Protein 4J0W (pdb70)

Foldseek 3Di:
DFAPVFKDWQDDDPFFWQEKDAAQVNQWIWTFGQQQKIWIAGPVPSDTPDIGHAAVHDDGHPGGFREWEAANVRQWIWTWGQVQWIWIAGRVVRHTDDIDHDGPGTWAEKYDAHPFQWIWTFFQSQKIWIARPVVRGTDDIDHDAPGTWAYKYHYHAPKIWTFRFASQWIWIQRDVVRDIDIAHEDDHTFHEKEAQERFKIWTWHQQQKIFIPGNVDRYTLEIDGLVLHWDDDPPDTGRFGWQYKEYQHPAQWIWTWGQSQWIWIWGQDVVSNYTHTDDTYGAHAGQNYWYAHNVNQWIKTQGGLDHSPDDPGGNPPHGRTIMITGD

GO terms:
  GO:0005730 nucleolus (C, IDA)
  GO:0042274 ribosomal small subunit biogenesis (P, IDA)
  GO:0034511 U3 snoRNA binding (F, IDA)
  GO:0032040 small-subunit processome (C, IDA)
  GO:0006364 rRNA processing (P, IDA)
  GO:0005515 protein binding (F, IPI)
  GO:0005654 nucleoplasm (C, TAS)
  GO:0006364 rRNA processing (P, IC)
  GO:0031428 box C/D methylation guide snoRNP complex (C, IDA)
  GO:0003723 RNA binding (F, HDA)

Radius of gyration: 18.06 Å; Cα contacts (8 Å, |Δi|>4): 1053; chains: 1; bounding box: 43×41×57 Å

CATH classification: 2.130.10.10

Secondary structure (DSSP, 8-state):
---TTT-EEEE--SS-EEEEEE-TTSSEEEEEETTS-EEEEETTT--EEEEE------S--SS-EEEEEE-TTS-EEEEEETTS-EEEEETTTTEEEEEE---SS-EEEEEEPTTSSEEEEEETTSEEEEEEGGGTEEEEEEE--SS---EEEE-SSSEEEEE-BTT-EEEEEETTTTEEEEEE-SSS-EEEEEEEETTEEEEEETTS-EEEEESS-SS-SEEETTTT-EESSTT--EEPPP-EEEE-TTSSEEEEE-SSSEEEEEEE-GGG--EEEEEEEE--SEEEEEEE-SSSSEEEEEEESS-TT-SS---TTS--EEEEEE-

InterPro domains:
  IPR001680 WD40 repeat [PF00400] (139-174)
  IPR001680 WD40 repeat [PF00400] (196-226)
  IPR001680 WD40 repeat [PF00400] (232-269)
  IPR001680 WD40 repeat [PF00400] (275-310)
  IPR001680 WD40 repeat [PF00400] (317-350)
  IPR001680 WD40 repeat [PS50082] (142-183)
  IPR001680 WD40 repeat [PS50082] (195-236)
  IPR001680 WD40 repeat [PS50082] (237-278)
  IPR001680 WD40 repeat [PS50082] (279-320)
  IPR001680 WD40 repeat [PS50082] (320-360)
  IPR001680 WD40 repeat [SM00320] (135-174)
  IPR001680 WD40 repeat [SM00320] (177-227)
  IPR001680 WD40 repeat [SM00320] (230-269)
  IPR001680 WD40 repeat [SM00320] (272-311)
  IPR001680 WD40 repeat [SM00320] (313-351)
  IPR001680 WD40 repeat [SM00320] (354-404)
  IPR015943 WD40/YVTN repeat-like-containing domain superfamily [G3DSA:2.130.10.10] (133-475)
  IPR019775 WD40 repeat, conserved site [PS00678] (256-270)
  IPR020472 PAC1/LIS1-like, WD-40 repeat [PR00320] (256-270)
  IPR020472 PAC1/LIS1-like, WD-40 repeat [PR00320] (298-312)

Sequence (327 aa):
GPEAADIRVLRGHQLSITCLVVTPDDSAIFSAAKDCSIIKWSVESGRKLHVIPRAGKPPGHSSHVLCMAISSDGKYLASGDRSKLILIWEAQSCQHLYTFTGHRDAVSGLAFRRGTHQLYSTSHDRSVKVWNVAENSYVETLFGHQDAVAALDALSRECCVTAGGRDGTVRVWKIPEESQLVFYGHQGSIDCIHLINEEHMVSGADDGSVALWGLSKKRPLALQREAHGLRGEPGLEQPFWISSVAALLNTDLVATGSHSSCVRLWQCGEGFRQLDLLCDIPLVGFINSLKFSSSGDFLVAGVGQEHRLGRWWRIKEARNSVCIIPL

B-factor: mean 14.61, std 6.95, range [4.9, 43.12]

Structure (mmCIF, N/CA/C/O backbone):
data_4J0W
#
_entry.id   4J0W
#
_cell.length_a   63.651
_cell.length_b   63.651
_cell.length_c   167.425
_cell.angle_alpha   90.00
_cell.angle_beta   90.00
_cell.angle_gamma   90.00
#
_symmetry.space_group_name_H-M   'P 43 21 2'
#
loop_
_entity.id
_entity.type
_entity.pdbx_description
1 polymer 'U3 small nucleolar RNA-interacting protein 2'
2 water water
#
loop_
_atom_site.group_PDB
_atom_site.id
_atom_site.type_symbol
_atom_site.label_atom_id
_atom_site.label_alt_id
_atom_site.label_comp_id
_atom_site.label_asym_id
_atom_site.label_entity_id
_atom_site.label_seq_id
_atom_site.pdbx_PDB_ins_code
_atom_site.Cartn_x
_atom_site.Cartn_y
_atom_site.Cartn_z
_atom_site.occupancy
_atom_site.B_iso_or_equiv
_atom_site.auth_seq_id
_atom_site.auth_comp_id
_atom_site.auth_asym_id
_atom_site.auth_atom_id
_atom_site.pdbx_PDB_model_num
ATOM 1 N N . GLY A 1 1 ? 0.548 -1.393 29.887 1.00 21.94 133 GLY A N 1
ATOM 2 C CA . GLY A 1 1 ? 1.420 -2.595 29.998 1.00 20.86 133 GLY A CA 1
ATOM 3 C C . GLY A 1 1 ? 0.858 -3.795 29.262 1.00 20.29 133 GLY A C 1
ATOM 4 O O . GLY A 1 1 ? -0.003 -4.502 29.794 1.00 20.65 133 GLY A O 1
ATOM 5 N N . PRO A 1 2 ? 1.339 -4.033 28.026 1.00 19.55 134 PRO A N 1
ATOM 6 C CA . PRO A 1 2 ? 0.928 -5.205 27.259 1.00 19.03 134 PRO A CA 1
ATOM 7 C C . PRO A 1 2 ? 1.381 -6.481 27.953 1.00 18.40 134 PRO A C 1
ATOM 8 O O . PRO A 1 2 ? 2.493 -6.537 28.484 1.00 17.73 134 PRO A O 1
ATOM 12 N N . GLU A 1 3 ? 0.508 -7.487 27.959 1.00 17.89 135 GLU A N 1
ATOM 13 C CA . GLU A 1 3 ? 0.790 -8.769 28.588 1.00 17.76 135 GLU A CA 1
ATOM 14 C C . GLU A 1 3 ? 0.656 -9.886 27.552 1.00 16.41 135 GLU A C 1
ATOM 15 O O . GLU A 1 3 ? 0.351 -9.618 26.389 1.00 15.98 135 GLU A O 1
ATOM 21 N N . ALA A 1 4 ? 0.870 -11.133 27.972 1.00 15.53 136 ALA A N 1
ATOM 22 C CA . ALA A 1 4 ? 0.756 -12.277 27.069 1.00 14.85 136 ALA A CA 1
ATOM 23 C C . ALA A 1 4 ? -0.594 -12.299 26.361 1.00 14.14 136 ALA A C 1
ATOM 24 O O . ALA A 1 4 ? -0.673 -12.643 25.180 1.00 14.31 136 ALA A O 1
ATOM 26 N N . ALA A 1 5 ? -1.651 -11.923 27.079 1.00 13.03 137 ALA A N 1
ATOM 27 C CA . ALA A 1 5 ? -3.006 -11.921 26.507 1.00 11.84 137 ALA A CA 1
ATOM 28 C C . ALA A 1 5 ? -3.217 -10.904 25.378 1.00 11.51 137 ALA A C 1
ATOM 29 O O . ALA A 1 5 ? -4.250 -10.937 24.686 1.00 10.97 137 ALA A O 1
ATOM 31 N N . ASP A 1 6 ? -2.240 -10.014 25.191 1.00 10.37 138 ASP A N 1
ATOM 32 C CA . ASP A 1 6 ? -2.304 -8.953 24.189 1.00 10.72 138 ASP A CA 1
ATOM 33 C C . ASP A 1 6 ? -1.389 -9.205 22.997 1.00 10.08 138 ASP A C 1
ATOM 34 O O . ASP A 1 6 ? -1.623 -8.680 21.910 1.00 10.64 138 ASP A O 1
ATOM 39 N N . ILE A 1 7 ? -0.343 -9.997 23.207 1.00 9.89 139 ILE A N 1
ATOM 40 C CA . ILE A 1 7 ? 0.713 -10.145 22.196 1.00 9.32 139 ILE A CA 1
ATOM 41 C C . ILE A 1 7 ? 0.373 -11.260 21.218 1.00 9.18 139 ILE A C 1
ATOM 42 O O . ILE A 1 7 ? 0.174 -12.405 21.615 1.00 9.19 139 ILE A O 1
ATOM 47 N N . ARG A 1 8 ? 0.265 -10.904 19.941 1.00 9.39 140 ARG A N 1
ATOM 48 C CA . ARG A 1 8 ? 0.009 -11.885 18.897 1.00 9.42 140 ARG A CA 1
ATOM 49 C C . ARG A 1 8 ? 1.319 -12.510 18.457 1.00 9.69 140 ARG A C 1
ATOM 50 O O . ARG A 1 8 ? 2.243 -11.803 18.047 1.00 10.06 140 ARG A O 1
ATOM 58 N N . VAL A 1 9 ? 1.391 -13.835 18.561 1.00 9.44 141 VAL A N 1
ATOM 59 C CA . VAL A 1 9 ? 2.606 -14.574 18.230 1.00 9.55 141 VAL A CA 1
ATOM 60 C C . VAL A 1 9 ? 2.409 -15.263 16.880 1.00 9.74 141 VAL A C 1
ATOM 61 O O . VAL A 1 9 ? 1.618 -16.210 16.754 1.00 10.36 141 VAL A O 1
ATOM 65 N N . LEU A 1 10 ? 3.108 -14.762 15.866 1.00 9.82 142 LEU A N 1
ATOM 66 C CA . LEU A 1 10 ? 2.959 -15.268 14.506 1.00 9.83 142 LEU A CA 1
ATOM 67 C C . LEU A 1 10 ? 3.994 -16.353 14.218 1.00 10.09 142 LEU A C 1
ATOM 68 O O . LEU A 1 10 ? 5.196 -16.123 14.342 1.00 9.91 142 LEU A O 1
ATOM 73 N N . ARG A 1 11 ? 3.505 -17.535 13.850 1.00 9.91 143 ARG A N 1
ATOM 74 C CA . ARG A 1 11 ? 4.346 -18.710 13.674 1.00 10.54 143 ARG A CA 1
ATOM 75 C C . ARG A 1 11 ? 4.453 -19.065 12.197 1.00 10.47 143 ARG A C 1
ATOM 76 O O . ARG A 1 11 ? 3.489 -18.908 11.442 1.00 10.69 143 ARG A O 1
ATOM 84 N N . GLY A 1 12 ? 5.626 -19.546 11.795 1.00 10.61 144 GLY A N 1
ATOM 85 C CA . GLY A 1 12 ? 5.863 -19.930 10.408 1.00 10.90 144 GLY A CA 1
ATOM 86 C C . GLY A 1 12 ? 7.321 -20.235 10.120 1.00 10.64 144 GLY A C 1
ATOM 87 O O . GLY A 1 12 ? 7.637 -21.168 9.374 1.00 11.13 144 GLY A O 1
ATOM 88 N N . HIS A 1 13 ? 8.216 -19.438 10.696 1.00 10.01 145 HIS A N 1
ATOM 89 C CA . HIS A 1 13 ? 9.643 -19.667 10.525 1.00 9.83 145 HIS A CA 1
ATOM 90 C C . HIS A 1 13 ? 10.065 -20.960 11.215 1.00 10.29 145 HIS A C 1
ATOM 91 O O . HIS A 1 13 ? 9.592 -21.274 12.303 1.00 10.26 145 HIS A O 1
ATOM 98 N N . GLN A 1 14 ? 10.953 -21.700 10.563 1.00 10.77 146 GLN A N 1
ATOM 99 C CA . GLN A 1 14 ? 11.442 -22.975 11.091 1.00 11.33 146 GLN A CA 1
ATOM 100 C C . GLN A 1 14 ? 12.633 -22.779 12.031 1.00 11.14 146 GLN A C 1
ATOM 101 O O . GLN A 1 14 ? 12.971 -23.674 12.801 1.00 11.83 146 GLN A O 1
ATOM 107 N N . LEU A 1 15 ? 13.264 -21.608 11.966 1.00 10.36 147 LEU A N 1
ATOM 108 C CA . LEU A 1 15 ? 14.405 -21.293 12.827 1.00 9.29 147 LEU A CA 1
ATOM 109 C C . LEU A 1 15 ? 14.341 -19.846 13.301 1.00 8.65 147 LEU A C 1
ATOM 110 O O . LEU A 1 15 ? 13.455 -19.094 12.886 1.00 8.61 147 LEU A O 1
ATOM 115 N N . SER A 1 16 ? 15.293 -19.471 14.154 1.00 8.18 148 SER A N 1
ATOM 116 C CA . SER A 1 16 ? 15.325 -18.152 14.800 1.00 7.53 148 SER A CA 1
ATOM 117 C C . SER A 1 16 ? 15.241 -16.979 13.829 1.00 6.95 148 SER A C 1
ATOM 118 O O . SER A 1 16 ? 15.950 -16.941 12.830 1.00 6.63 148 SER A O 1
ATOM 121 N N . ILE A 1 17 ? 14.386 -16.011 14.150 1.00 6.30 149 ILE A N 1
ATOM 122 C CA . ILE A 1 17 ? 14.258 -14.795 13.343 1.00 6.57 149 ILE A CA 1
ATOM 123 C C . ILE A 1 17 ? 15.519 -13.952 13.551 1.00 6.70 149 ILE A C 1
ATOM 124 O O . ILE A 1 17 ? 16.024 -13.856 14.664 1.00 6.47 149 ILE A O 1
ATOM 129 N N . THR A 1 18 ? 16.022 -13.351 12.476 1.00 6.70 150 THR A N 1
ATOM 130 C CA . THR A 1 18 ? 17.254 -12.560 12.547 1.00 6.89 150 THR A CA 1
ATOM 131 C C . THR A 1 18 ? 17.013 -11.060 12.416 1.00 7.00 150 THR A C 1
ATOM 132 O O . THR A 1 18 ? 17.814 -10.251 12.901 1.00 7.63 150 THR A O 1
ATOM 136 N N . CYS A 1 19 ? 15.930 -10.694 11.734 1.00 6.57 151 CYS A N 1
ATOM 137 C CA . CYS A 1 19 ? 15.613 -9.295 11.461 1.00 7.08 151 CYS A CA 1
ATOM 138 C C . CYS A 1 19 ? 14.198 -9.181 10.922 1.00 7.00 151 CYS A C 1
ATOM 139 O O . CYS A 1 19 ? 13.632 -10.156 10.441 1.00 7.44 151 CYS A O 1
ATOM 142 N N . LEU A 1 20 ? 13.639 -7.982 11.000 1.00 6.48 152 LEU A N 1
ATOM 143 C CA . LEU A 1 20 ? 12.335 -7.721 10.413 1.00 7.04 152 LEU A CA 1
ATOM 144 C C . LEU A 1 20 ? 12.172 -6.238 10.141 1.00 7.27 152 LEU A C 1
ATOM 145 O O . LEU A 1 20 ? 12.909 -5.412 10.695 1.00 7.63 152 LEU A O 1
ATOM 150 N N . VAL A 1 21 ? 11.234 -5.913 9.254 1.00 7.72 153 VAL A N 1
ATOM 151 C CA . VAL A 1 21 ? 10.805 -4.532 9.031 1.00 7.57 153 VAL A CA 1
ATOM 152 C C . VAL A 1 21 ? 9.290 -4.483 8.995 1.00 7.47 153 VAL A C 1
ATOM 153 O O . VAL A 1 21 ? 8.627 -5.485 8.698 1.00 7.36 153 VAL A O 1
ATOM 157 N N . VAL A 1 22 ? 8.751 -3.315 9.312 1.00 7.90 154 VAL A N 1
ATOM 158 C CA . VAL A 1 22 ? 7.323 -3.068 9.169 1.00 8.23 154 VAL A CA 1
ATOM 159 C C . VAL A 1 22 ? 7.197 -2.122 7.992 1.00 8.69 154 VAL A C 1
ATOM 160 O O . VAL A 1 22 ? 7.969 -1.165 7.885 1.00 8.29 154 VAL A O 1
ATOM 164 N N . THR A 1 23 ? 6.237 -2.384 7.109 1.00 9.35 155 THR A N 1
ATOM 165 C CA . THR A 1 23 ? 6.006 -1.500 5.963 1.00 10.07 155 THR A CA 1
ATOM 166 C C . THR A 1 23 ? 5.578 -0.127 6.475 1.00 10.60 155 THR A C 1
ATOM 167 O O . THR A 1 23 ? 4.947 -0.033 7.528 1.00 10.14 155 THR A O 1
ATOM 171 N N . PRO A 1 24 ? 5.942 0.947 5.751 1.00 11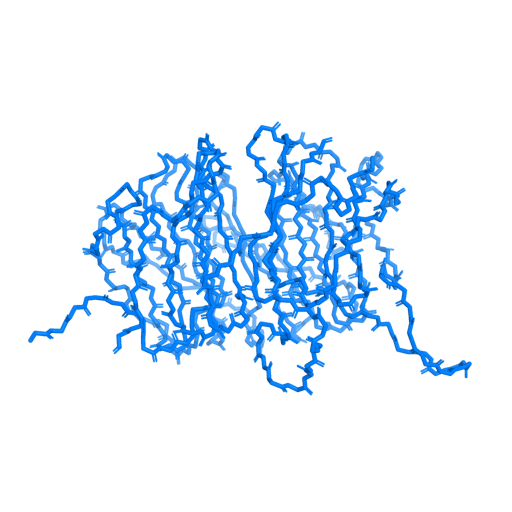.32 156 PRO A N 1
ATOM 172 C CA . PRO A 1 24 ? 5.623 2.313 6.192 1.00 11.79 156 PRO A CA 1
ATOM 173 C C . PRO A 1 24 ? 4.137 2.553 6.468 1.00 11.94 156 PRO A C 1
ATOM 174 O O . PRO A 1 24 ? 3.807 3.327 7.368 1.00 12.38 156 PRO A O 1
ATOM 178 N N . ASP A 1 25 ? 3.260 1.886 5.724 1.00 12.29 157 ASP A N 1
ATOM 179 C CA . ASP A 1 25 ? 1.812 2.017 5.942 1.00 12.45 157 ASP A CA 1
ATOM 180 C C . ASP A 1 25 ? 1.259 1.135 7.078 1.00 12.35 157 ASP A C 1
ATOM 181 O O . ASP A 1 25 ? 0.041 1.074 7.286 1.00 12.48 157 ASP A O 1
ATOM 186 N N . ASP A 1 26 ? 2.158 0.446 7.788 1.00 11.66 158 ASP A N 1
ATOM 187 C CA . ASP A 1 26 ? 1.813 -0.427 8.935 1.00 11.50 158 ASP A CA 1
ATOM 188 C C . ASP A 1 26 ? 0.912 -1.621 8.623 1.00 11.09 158 ASP A C 1
ATOM 189 O O . ASP A 1 26 ? 0.380 -2.249 9.545 1.00 10.91 158 ASP A O 1
ATOM 194 N N . SER A 1 27 ? 0.752 -1.946 7.343 1.00 10.59 159 SER A N 1
ATOM 195 C CA . SER A 1 27 ? -0.155 -3.032 6.937 1.00 10.57 159 SER A CA 1
ATOM 196 C C . SER A 1 27 ? 0.508 -4.408 6.963 1.00 9.92 159 SER A C 1
ATOM 197 O O . SER A 1 27 ? -0.167 -5.434 7.130 1.00 10.49 159 SER A O 1
ATOM 200 N N . ALA A 1 28 ? 1.827 -4.427 6.806 1.00 9.22 160 ALA A N 1
ATOM 201 C CA . ALA A 1 28 ? 2.552 -5.683 6.664 1.00 8.60 160 ALA A CA 1
ATOM 202 C C . ALA A 1 28 ? 3.887 -5.680 7.407 1.00 8.23 160 ALA A C 1
ATOM 203 O O . ALA A 1 28 ? 4.431 -4.626 7.719 1.00 7.99 160 ALA A O 1
ATOM 205 N N . ILE A 1 29 ? 4.388 -6.880 7.683 1.00 7.61 161 ILE A N 1
ATOM 206 C CA . ILE A 1 29 ? 5.705 -7.088 8.293 1.00 7.40 161 ILE A CA 1
ATOM 207 C C . ILE A 1 29 ? 6.479 -8.033 7.395 1.00 7.34 161 ILE A C 1
ATOM 208 O O . ILE A 1 29 ? 5.917 -9.015 6.926 1.00 7.93 161 ILE A O 1
ATOM 213 N N . PHE A 1 30 ? 7.754 -7.733 7.147 1.00 6.87 162 PHE A N 1
ATOM 214 C CA . PHE A 1 30 ? 8.662 -8.692 6.512 1.00 6.87 162 PHE A CA 1
ATOM 215 C C . PHE A 1 30 ? 9.610 -9.211 7.578 1.00 6.37 162 PHE A C 1
ATOM 216 O O . PHE A 1 30 ? 10.219 -8.419 8.292 1.00 7.10 162 PHE A O 1
ATOM 224 N N . SER A 1 31 ? 9.728 -10.531 7.694 1.00 6.30 163 SER A N 1
ATOM 225 C CA . SER A 1 31 ? 10.694 -11.125 8.611 1.00 6.03 163 SER A CA 1
ATOM 226 C C . SER A 1 31 ? 11.620 -12.064 7.862 1.00 6.11 163 SER A C 1
ATOM 227 O O . SER A 1 31 ? 11.235 -12.655 6.847 1.00 6.27 163 SER A O 1
ATOM 230 N N . ALA A 1 32 ? 12.843 -12.191 8.364 1.00 6.14 164 ALA A N 1
ATOM 231 C CA . ALA A 1 32 ? 13.785 -13.184 7.852 1.00 6.51 164 ALA A CA 1
ATOM 232 C C . ALA A 1 32 ? 14.346 -14.007 9.005 1.00 6.91 164 ALA A C 1
ATOM 233 O O . ALA A 1 32 ? 14.323 -13.575 10.154 1.00 6.92 164 ALA A O 1
ATOM 235 N N . ALA A 1 33 ? 14.853 -15.198 8.698 1.00 7.08 165 ALA A N 1
ATOM 236 C CA . ALA A 1 33 ? 15.287 -16.116 9.751 1.00 7.46 165 ALA A CA 1
ATOM 237 C C . ALA A 1 33 ? 16.487 -16.947 9.319 1.00 7.53 165 ALA A C 1
ATOM 238 O O . ALA A 1 33 ? 16.938 -16.865 8.175 1.00 7.59 165 ALA A O 1
ATOM 240 N N . LYS A 1 34 ? 17.007 -17.736 10.253 1.00 8.09 166 LYS A N 1
ATOM 241 C CA . LYS A 1 34 ? 18.104 -18.656 9.955 1.00 8.13 166 LYS A CA 1
ATOM 242 C C . LYS A 1 34 ? 17.689 -19.784 9.005 1.00 8.83 166 LYS A C 1
ATOM 243 O O . LYS A 1 34 ? 18.544 -20.526 8.497 1.00 8.97 166 LYS A O 1
ATOM 249 N N . ASP A 1 35 ? 16.384 -19.908 8.754 1.00 9.20 167 ASP A N 1
ATOM 250 C CA . ASP A 1 35 ? 15.884 -20.828 7.725 1.00 9.61 167 ASP A CA 1
ATOM 251 C C . ASP A 1 35 ? 16.088 -20.295 6.296 1.00 9.65 167 ASP A C 1
ATOM 252 O O . ASP A 1 35 ? 15.720 -20.961 5.322 1.00 9.74 167 ASP A O 1
ATOM 257 N N . CYS A 1 36 ? 16.671 -19.096 6.193 1.00 9.23 168 CYS A N 1
ATOM 258 C CA . CYS A 1 36 ? 16.996 -18.417 4.921 1.00 9.21 168 CYS A CA 1
ATOM 259 C C . CYS A 1 36 ? 15.774 -17.937 4.133 1.00 8.77 168 CYS A C 1
ATOM 260 O O . CYS A 1 36 ? 15.898 -17.533 2.971 1.00 9.37 168 CYS A O 1
ATOM 263 N N . SER A 1 37 ? 14.602 -17.993 4.757 1.00 8.73 169 SER A N 1
ATOM 264 C CA . SER A 1 37 ? 13.390 -17.521 4.109 1.00 8.60 169 SER A CA 1
ATOM 265 C C . SER A 1 37 ? 13.035 -16.115 4.557 1.00 8.25 169 SER A C 1
ATOM 266 O O . SER A 1 37 ? 13.480 -15.647 5.611 1.00 8.40 169 SER A O 1
ATOM 269 N N . ILE A 1 38 ? 12.224 -15.456 3.738 1.00 7.75 170 ILE A N 1
ATOM 270 C CA . ILE A 1 38 ? 11.600 -14.194 4.094 1.00 7.46 170 ILE A CA 1
ATOM 271 C C . ILE A 1 38 ? 10.096 -14.418 4.062 1.00 7.27 170 ILE A C 1
ATOM 272 O O . ILE A 1 38 ? 9.570 -14.958 3.089 1.00 7.39 170 ILE A O 1
ATOM 277 N N . ILE A 1 39 ? 9.417 -14.032 5.138 1.00 6.84 171 ILE A N 1
ATOM 278 C CA . ILE A 1 39 ? 7.956 -14.124 5.193 1.00 7.34 171 ILE A CA 1
ATOM 279 C C . ILE A 1 39 ? 7.352 -12.730 5.281 1.00 7.27 171 ILE A C 1
ATOM 280 O O . ILE A 1 39 ? 7.805 -11.908 6.073 1.00 7.06 171 ILE A O 1
ATOM 285 N N . LYS A 1 40 ? 6.334 -12.472 4.452 1.00 7.64 172 LYS A N 1
ATOM 286 C CA . LYS A 1 40 ? 5.543 -11.247 4.536 1.00 7.92 172 LYS A CA 1
ATOM 287 C C . LYS A 1 40 ? 4.238 -11.574 5.251 1.00 8.10 172 LYS A C 1
ATOM 288 O O . LYS A 1 40 ? 3.509 -12.471 4.824 1.00 8.23 172 LYS A O 1
ATOM 294 N N . TRP A 1 41 ? 3.960 -10.847 6.333 1.00 7.96 173 TRP A N 1
ATOM 295 C CA . TRP A 1 41 ? 2.780 -11.086 7.180 1.00 8.71 173 TRP A CA 1
ATOM 296 C C . TRP A 1 41 ? 1.797 -9.922 7.121 1.00 8.93 173 TRP A C 1
ATOM 297 O O . TRP A 1 41 ? 2.199 -8.761 7.033 1.00 8.40 173 TRP A O 1
ATOM 308 N N . SER A 1 42 ? 0.504 -10.234 7.196 1.00 9.23 174 SER A N 1
ATOM 309 C CA . SER A 1 42 ? -0.509 -9.207 7.395 1.00 10.27 174 SER A CA 1
ATOM 310 C C . SER A 1 42 ? -0.606 -8.855 8.876 1.00 10.19 174 SER A C 1
ATOM 311 O O . SER A 1 42 ? -0.796 -9.729 9.722 1.00 9.93 174 SER A O 1
ATOM 314 N N . VAL A 1 43 ? -0.447 -7.574 9.184 1.00 10.56 175 VAL A N 1
ATOM 315 C CA . VAL A 1 43 ? -0.571 -7.088 10.550 1.00 11.22 175 VAL A CA 1
ATOM 316 C C . VAL A 1 43 ? -1.987 -7.302 11.089 1.00 12.16 175 VAL A C 1
ATOM 317 O O . VAL A 1 43 ? -2.158 -7.750 12.222 1.00 12.58 175 VAL A O 1
ATOM 321 N N . GLU A 1 44 ? -2.983 -6.999 10.260 1.00 13.17 176 GLU A N 1
ATOM 322 C CA . GLU A 1 44 ? -4.390 -7.099 10.657 1.00 14.32 176 GLU A CA 1
ATOM 323 C C . GLU A 1 44 ? -4.825 -8.542 10.958 1.00 14.13 176 GLU A C 1
ATOM 324 O O . GLU A 1 44 ? -5.430 -8.802 11.999 1.00 14.27 176 GLU A O 1
ATOM 330 N N . SER A 1 45 ? -4.503 -9.472 10.064 1.00 13.85 177 SER A N 1
ATOM 331 C CA . SER A 1 45 ? -4.993 -10.857 10.169 1.00 13.82 177 SER A CA 1
ATOM 332 C C . SER A 1 45 ? -3.998 -11.820 10.813 1.00 13.84 177 SER A C 1
ATOM 333 O O . SER A 1 45 ? -4.380 -12.875 11.336 1.00 14.02 177 SER A O 1
ATOM 336 N N . GLY A 1 46 ? -2.718 -11.473 10.743 1.00 13.72 178 GLY A N 1
ATOM 337 C CA . GLY A 1 46 ? -1.664 -12.357 11.218 1.00 13.55 178 GLY A CA 1
ATOM 338 C C . GLY A 1 46 ? -1.337 -13.467 10.237 1.00 13.38 178 GLY A C 1
ATOM 339 O O . GLY A 1 46 ? -0.466 -14.293 10.496 1.00 13.87 178 GLY A O 1
ATOM 340 N N . ARG A 1 47 ? -2.037 -13.501 9.106 1.00 13.16 179 ARG A N 1
ATOM 341 C CA . ARG A 1 47 ? -1.770 -14.523 8.100 1.00 13.00 179 ARG A CA 1
ATOM 342 C C . ARG A 1 47 ? -0.598 -14.147 7.201 1.00 12.60 179 ARG A C 1
ATOM 343 O O . ARG A 1 47 ? -0.226 -12.974 7.110 1.00 12.39 179 ARG A O 1
ATOM 351 N N . LYS A 1 48 ? -0.015 -15.152 6.551 1.00 12.70 180 LYS A N 1
ATOM 352 C CA . LYS A 1 48 ? 1.084 -14.926 5.608 1.00 12.31 180 LYS A CA 1
ATOM 353 C C . LYS A 1 48 ? 0.552 -14.397 4.280 1.00 12.80 180 LYS A C 1
ATOM 354 O O . LYS A 1 48 ? -0.434 -14.914 3.743 1.00 13.18 180 LYS A O 1
ATOM 360 N N . LEU A 1 49 ? 1.192 -13.346 3.781 1.00 12.31 181 LEU A N 1
ATOM 361 C CA . LEU A 1 49 ? 0.842 -12.739 2.502 1.00 12.63 181 LEU A CA 1
ATOM 362 C C . LEU A 1 49 ? 1.702 -13.315 1.381 1.00 12.72 181 LEU A C 1
ATOM 363 O O . LEU A 1 49 ? 1.240 -13.483 0.246 1.00 13.45 181 LEU A O 1
ATOM 368 N N . HIS A 1 50 ? 2.957 -13.612 1.710 1.00 12.28 182 HIS A N 1
ATOM 369 C CA . HIS A 1 50 ? 3.891 -14.216 0.764 1.00 12.13 182 HIS A CA 1
ATOM 370 C C . HIS A 1 50 ? 5.014 -14.900 1.527 1.00 11.76 182 HIS A C 1
ATOM 371 O O . HIS A 1 50 ? 5.383 -14.477 2.629 1.00 11.36 182 HIS A O 1
ATOM 378 N N . VAL A 1 51 ? 5.553 -15.965 0.942 1.00 11.26 183 VAL A N 1
ATOM 379 C CA . VAL A 1 51 ? 6.756 -16.599 1.472 1.00 10.97 183 VAL A CA 1
ATOM 380 C C . VAL A 1 51 ? 7.809 -16.709 0.368 1.00 10.94 183 VAL A C 1
ATOM 381 O O . VAL A 1 51 ? 7.545 -17.262 -0.700 1.00 11.62 183 VAL A O 1
ATOM 385 N N . ILE A 1 52 ? 8.987 -16.143 0.623 1.00 10.29 184 ILE A N 1
ATOM 386 C CA . ILE A 1 52 ? 10.151 -16.317 -0.244 1.00 10.81 184 ILE A CA 1
ATOM 387 C C . ILE A 1 52 ? 10.988 -17.437 0.361 1.00 10.87 184 ILE A C 1
ATOM 388 O O . ILE A 1 52 ? 11.639 -17.232 1.384 1.00 10.13 184 ILE A O 1
ATOM 393 N N . PRO A 1 53 ? 10.971 -18.635 -0.259 1.00 11.37 185 PRO A N 1
ATOM 394 C CA . PRO A 1 53 ? 11.677 -19.765 0.344 1.00 11.81 185 PRO A CA 1
ATOM 395 C C . PRO A 1 53 ? 13.192 -19.637 0.209 1.00 12.32 185 PRO A C 1
ATOM 396 O O . PRO A 1 53 ? 13.680 -18.844 -0.589 1.00 12.08 185 PRO A O 1
ATOM 400 N N . ARG A 1 54 ? 13.914 -20.418 1.004 1.00 13.20 186 ARG A N 1
ATOM 401 C CA . ARG A 1 54 ? 15.350 -20.604 0.826 1.00 14.17 186 ARG A CA 1
ATOM 402 C C . ARG A 1 54 ? 15.655 -21.075 -0.601 1.00 14.58 186 ARG A C 1
ATOM 403 O O . ARG A 1 54 ? 14.928 -21.910 -1.152 1.00 14.92 186 ARG A O 1
ATOM 411 N N . ALA A 1 55 ? 16.725 -20.538 -1.179 1.00 15.20 187 ALA A N 1
ATOM 412 C CA . ALA A 1 55 ? 17.242 -20.996 -2.466 1.00 16.14 187 ALA A CA 1
ATOM 413 C C . ALA A 1 55 ? 18.218 -22.151 -2.241 1.00 16.82 187 ALA A C 1
ATOM 414 O O . ALA A 1 55 ? 17.956 -23.272 -2.664 1.00 18.59 187 ALA A O 1
ATOM 416 N N . GLY A 1 61 ? 15.191 -24.700 -13.368 1.00 31.60 193 GLY A N 1
ATOM 417 C CA . GLY A 1 61 ? 15.282 -23.264 -13.132 1.00 31.25 193 GLY A CA 1
ATOM 418 C C . GLY A 1 61 ? 15.735 -22.935 -11.724 1.00 31.07 193 GLY A C 1
ATOM 419 O O . GLY A 1 61 ? 15.551 -23.736 -10.799 1.00 31.70 193 GLY A O 1
ATOM 420 N N . LYS A 1 62 ? 16.333 -21.755 -11.567 1.00 30.19 194 LYS A N 1
ATOM 421 C CA . LYS A 1 62 ? 16.819 -21.278 -10.271 1.00 29.22 194 LYS A CA 1
ATOM 422 C C . LYS A 1 62 ? 16.044 -20.060 -9.772 1.00 27.80 194 LYS A C 1
ATOM 423 O O . LYS A 1 62 ? 16.438 -18.913 -10.045 1.00 27.77 194 LYS A O 1
ATOM 429 N N . PRO A 1 63 ? 14.948 -20.304 -9.026 1.00 26.38 195 PRO A N 1
ATOM 430 C CA . PRO A 1 63 ? 14.132 -19.229 -8.475 1.00 25.09 195 PRO A CA 1
ATOM 431 C C . PRO A 1 63 ? 14.931 -18.344 -7.512 1.00 23.41 195 PRO A C 1
ATOM 432 O O . PRO A 1 63 ? 15.838 -18.835 -6.832 1.00 23.27 195 PRO A O 1
ATOM 436 N N . PRO A 1 64 ? 14.608 -17.041 -7.464 1.00 21.70 196 PRO A N 1
ATOM 437 C CA . PRO A 1 64 ? 15.327 -16.104 -6.601 1.00 20.27 196 PRO A CA 1
ATOM 438 C C . PRO A 1 64 ? 15.123 -16.372 -5.115 1.00 18.73 196 PRO A C 1
ATOM 439 O O . PRO A 1 64 ? 14.047 -16.7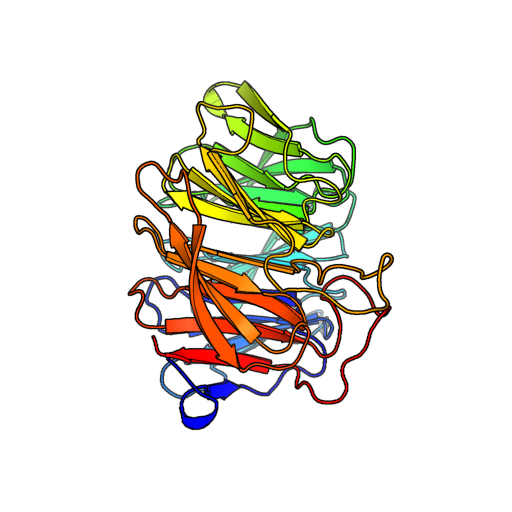99 -4.698 1.00 18.33 196 PRO A O 1
ATOM 443 N N . GLY A 1 65 ? 16.156 -16.096 -4.329 1.00 17.16 197 GLY A N 1
ATOM 444 C CA . GLY A 1 65 ? 16.096 -16.290 -2.884 1.00 14.93 197 GLY A CA 1
ATOM 445 C C . GLY A 1 65 ? 17.479 -16.407 -2.280 1.00 13.54 197 GLY A C 1
ATOM 446 O O . GLY A 1 65 ? 18.491 -16.372 -2.992 1.00 13.23 197 GLY A O 1
ATOM 447 N N . HIS A 1 66 ? 17.512 -16.559 -0.962 1.00 12.03 198 HIS A N 1
ATOM 448 C CA . HIS A 1 66 ? 18.755 -16.623 -0.212 1.00 11.54 198 HIS A CA 1
ATOM 449 C C . HIS A 1 66 ? 19.186 -18.058 0.067 1.00 11.35 198 HIS A C 1
ATOM 450 O O . HIS A 1 66 ? 18.361 -18.898 0.429 1.00 11.58 198 HIS A O 1
ATOM 457 N N . SER A 1 67 ? 20.480 -18.322 -0.103 1.00 11.66 199 SER A N 1
ATOM 458 C CA . SER A 1 67 ? 21.052 -19.648 0.149 1.00 12.36 199 SER A CA 1
ATOM 459 C C . SER A 1 67 ? 21.754 -19.735 1.509 1.00 12.13 199 SER A C 1
ATOM 460 O O . SER A 1 67 ? 22.188 -20.814 1.924 1.00 12.59 199 SER A O 1
ATOM 463 N N . SER A 1 68 ? 21.865 -18.598 2.190 1.00 11.76 200 SER A N 1
ATOM 464 C CA . SER A 1 68 ? 22.459 -18.519 3.530 1.00 11.44 200 SER A CA 1
ATOM 465 C C . SER A 1 68 ? 21.638 -17.538 4.372 1.00 10.77 200 SER A C 1
ATOM 466 O O . SER A 1 68 ? 20.749 -16.870 3.838 1.00 10.49 200 SER A O 1
ATOM 469 N N . HIS A 1 69 ? 21.935 -17.442 5.670 1.00 10.55 201 HIS A N 1
ATOM 470 C CA . HIS A 1 69 ? 21.147 -16.586 6.573 1.00 10.26 201 HIS A CA 1
ATOM 471 C C . HIS A 1 69 ? 21.030 -15.167 6.052 1.00 9.53 201 HIS A C 1
ATOM 472 O O . HIS A 1 69 ? 22.024 -14.558 5.667 1.00 9.59 201 HIS A O 1
ATOM 479 N N . VAL A 1 70 ? 19.813 -14.638 6.075 1.00 8.97 202 VAL A N 1
ATOM 480 C CA . VAL A 1 70 ? 19.606 -13.201 5.958 1.00 8.08 202 VAL A CA 1
ATOM 481 C C . VAL A 1 70 ? 19.895 -12.607 7.332 1.00 8.11 202 VAL A C 1
ATOM 482 O O . VAL A 1 70 ? 19.340 -13.081 8.321 1.00 7.85 202 VAL A O 1
ATOM 486 N N . LEU A 1 71 ? 20.766 -11.599 7.389 1.00 7.45 203 LEU A N 1
ATOM 487 C CA . LEU A 1 71 ? 21.113 -10.921 8.655 1.00 7.95 203 LEU A CA 1
ATOM 488 C C . LEU A 1 71 ? 20.454 -9.559 8.831 1.00 7.69 203 LEU A C 1
ATOM 489 O O . LEU A 1 71 ? 20.330 -9.062 9.951 1.00 8.16 203 LEU A O 1
ATOM 494 N N . CYS A 1 72 ? 20.070 -8.933 7.724 1.00 7.66 204 CYS A N 1
ATOM 495 C CA . CYS A 1 72 ? 19.496 -7.592 7.800 1.00 7.31 204 CYS A CA 1
ATOM 496 C C . CYS A 1 72 ? 18.519 -7.345 6.666 1.00 7.28 204 CYS A C 1
ATOM 497 O O . CYS A 1 72 ? 18.580 -7.995 5.625 1.00 6.16 204 CYS A O 1
ATOM 500 N N . MET A 1 73 ? 17.605 -6.406 6.892 1.00 7.39 205 MET A N 1
ATOM 501 C CA . MET A 1 73 ? 16.634 -5.997 5.882 1.00 7.58 205 MET A CA 1
ATOM 502 C C . MET A 1 73 ? 16.317 -4.512 6.042 1.00 7.80 205 MET A C 1
ATOM 503 O O . MET A 1 73 ? 16.461 -3.948 7.131 1.00 7.68 205 MET A O 1
ATOM 508 N N . ALA A 1 74 ? 15.903 -3.899 4.937 1.00 7.84 206 ALA A N 1
ATOM 509 C CA . ALA A 1 74 ? 15.425 -2.522 4.914 1.00 8.28 206 ALA A CA 1
ATOM 510 C C . ALA A 1 74 ? 14.284 -2.380 3.916 1.00 8.55 206 ALA A C 1
ATOM 511 O O . ALA A 1 74 ? 14.206 -3.111 2.920 1.00 8.27 206 ALA A O 1
ATOM 513 N N . ILE A 1 75 ? 13.400 -1.428 4.185 1.00 9.11 207 ILE A N 1
ATOM 514 C CA . ILE A 1 75 ? 12.326 -1.114 3.251 1.00 9.57 207 ILE A CA 1
ATOM 515 C C . ILE A 1 75 ? 12.350 0.390 2.983 1.00 9.77 207 ILE A C 1
ATOM 516 O O . ILE A 1 75 ? 12.614 1.178 3.890 1.00 10.12 207 ILE A O 1
ATOM 521 N N . SER A 1 76 ? 12.124 0.783 1.734 1.00 10.48 208 SER A N 1
ATOM 522 C CA . SER A 1 76 ? 12.147 2.203 1.397 1.00 11.34 208 SER A CA 1
ATOM 523 C C . SER A 1 76 ? 10.898 2.883 1.947 1.00 12.06 208 SER A C 1
ATOM 524 O O . SER A 1 76 ? 9.875 2.228 2.187 1.00 12.49 208 SER A O 1
ATOM 527 N N . SER A 1 77 ? 11.001 4.189 2.160 1.00 13.26 209 SER A N 1
ATOM 528 C CA . SER A 1 77 ? 9.963 4.940 2.877 1.00 14.04 209 SER A CA 1
ATOM 529 C C . SER A 1 77 ? 8.629 5.032 2.121 1.00 14.44 209 SER A C 1
ATOM 530 O O . SER A 1 77 ? 7.580 5.282 2.734 1.00 14.20 209 SER A O 1
ATOM 533 N N . ASP A 1 78 ? 8.666 4.820 0.805 1.00 14.68 210 ASP A N 1
ATOM 534 C CA . ASP A 1 78 ? 7.444 4.753 -0.006 1.00 15.10 210 ASP A CA 1
ATOM 535 C C . ASP A 1 78 ? 6.845 3.343 -0.062 1.00 14.95 210 ASP A C 1
ATOM 536 O O . ASP A 1 78 ? 5.816 3.111 -0.708 1.00 15.21 210 ASP A O 1
ATOM 541 N N . GLY A 1 79 ? 7.511 2.398 0.603 1.00 14.76 211 GLY A N 1
ATOM 542 C CA . GLY A 1 79 ? 7.074 1.008 0.630 1.00 13.98 211 GLY A CA 1
ATOM 543 C C . GLY A 1 79 ? 7.344 0.218 -0.640 1.00 13.64 211 GLY A C 1
ATOM 544 O O . GLY A 1 79 ? 6.888 -0.915 -0.770 1.00 13.65 211 GLY A O 1
ATOM 545 N N . LYS A 1 80 ? 8.084 0.811 -1.575 1.00 13.24 212 LYS A N 1
ATOM 546 C CA . LYS A 1 80 ? 8.316 0.195 -2.879 1.00 13.00 212 LYS A CA 1
ATOM 547 C C . LYS A 1 80 ? 9.313 -0.962 -2.844 1.00 12.27 212 LYS A C 1
ATOM 548 O O . LYS A 1 80 ? 9.029 -2.038 -3.368 1.00 12.61 212 LYS A O 1
ATOM 554 N N . TYR A 1 81 ? 10.480 -0.730 -2.248 1.00 11.82 213 TYR A N 1
ATOM 555 C CA . TYR A 1 81 ? 11.566 -1.712 -2.314 1.00 10.74 213 TYR A CA 1
ATOM 556 C C . TYR A 1 81 ? 11.896 -2.351 -0.980 1.00 9.92 213 TYR A C 1
ATOM 557 O O . TYR A 1 81 ? 11.993 -1.669 0.040 1.00 9.69 213 TYR A O 1
ATOM 566 N N . LEU A 1 82 ? 12.089 -3.666 -1.003 1.00 8.86 214 LEU A N 1
ATOM 567 C CA . LEU A 1 82 ? 12.675 -4.376 0.131 1.00 8.45 214 LEU A CA 1
ATOM 568 C C . LEU A 1 82 ? 14.101 -4.786 -0.234 1.00 7.95 214 LEU A C 1
ATOM 569 O O . LEU A 1 82 ? 14.349 -5.260 -1.346 1.00 8.38 214 LEU A O 1
ATOM 574 N N . ALA A 1 83 ? 15.027 -4.585 0.701 1.00 7.22 215 ALA A N 1
ATOM 575 C CA . ALA A 1 83 ? 16.419 -5.005 0.534 1.00 6.87 215 ALA A CA 1
ATOM 576 C C . ALA A 1 83 ? 16.742 -6.015 1.629 1.00 6.65 215 ALA A C 1
ATOM 577 O O . ALA A 1 83 ? 16.407 -5.795 2.790 1.00 6.75 215 ALA A O 1
ATOM 579 N N . SER A 1 84 ? 17.381 -7.121 1.261 1.00 6.54 216 SER A N 1
ATOM 580 C CA . SER A 1 84 ? 17.739 -8.147 2.234 1.00 6.67 216 SER A CA 1
ATOM 581 C C . SER A 1 84 ? 19.196 -8.570 2.037 1.00 6.59 216 SER A C 1
ATOM 582 O O . SER A 1 84 ? 19.617 -8.916 0.920 1.00 6.67 216 SER A O 1
ATOM 585 N N . GLY A 1 85 ? 19.954 -8.520 3.128 1.00 6.53 217 GLY A N 1
ATOM 586 C CA . GLY A 1 85 ? 21.398 -8.799 3.094 1.00 6.85 217 GLY A CA 1
ATOM 587 C C . GLY A 1 85 ? 21.734 -10.097 3.798 1.00 7.14 217 GLY A C 1
ATOM 588 O O . GLY A 1 85 ? 21.170 -10.397 4.848 1.00 6.74 217 GLY A O 1
ATOM 589 N N . ASP A 1 86 ? 22.675 -10.861 3.240 1.00 7.78 218 ASP A N 1
ATOM 590 C CA . ASP A 1 86 ? 22.906 -12.223 3.721 1.00 7.94 218 ASP A CA 1
ATOM 591 C C . ASP A 1 86 ? 24.371 -12.610 3.929 1.00 8.61 218 ASP A C 1
ATOM 592 O O . ASP A 1 86 ? 25.290 -11.820 3.665 1.00 8.59 218 ASP A O 1
ATOM 597 N N . ARG A 1 87 ? 24.563 -13.838 4.399 1.00 8.90 219 ARG A N 1
ATOM 598 C CA . ARG A 1 87 ? 25.894 -14.407 4.603 1.00 9.61 219 ARG A CA 1
ATOM 599 C C . ARG A 1 87 ? 26.551 -14.896 3.304 1.00 10.28 219 ARG A C 1
ATOM 600 O O . ARG A 1 87 ? 27.628 -15.513 3.342 1.00 11.14 219 ARG A O 1
ATOM 608 N N . SER A 1 88 ? 25.913 -14.632 2.165 1.00 9.99 220 SER A N 1
ATOM 609 C CA . SER A 1 88 ? 26.502 -14.930 0.853 1.00 10.06 220 SER A CA 1
ATOM 610 C C . SER A 1 88 ? 27.120 -13.671 0.233 1.00 9.93 220 SER A C 1
ATOM 611 O O . SER A 1 88 ? 27.538 -13.686 -0.933 1.00 9.47 220 SER A O 1
ATOM 614 N N . LYS A 1 89 ? 27.168 -12.599 1.028 1.00 9.25 221 LYS A N 1
ATOM 615 C CA . LYS A 1 89 ? 27.714 -11.284 0.638 1.00 9.11 221 LYS A CA 1
ATOM 616 C C . LYS A 1 89 ? 26.810 -10.521 -0.327 1.00 8.80 221 LYS A C 1
ATOM 617 O O . LYS A 1 89 ? 27.273 -9.621 -1.030 1.00 9.13 221 LYS A O 1
ATOM 623 N N . LEU A 1 90 ? 25.526 -10.880 -0.356 1.00 8.57 222 LEU A N 1
ATOM 624 C CA . LEU A 1 90 ? 24.588 -10.331 -1.334 1.00 7.81 222 LEU A CA 1
ATOM 625 C C . LEU A 1 90 ? 23.538 -9.457 -0.689 1.00 7.58 222 LEU A C 1
ATOM 626 O O . LEU A 1 90 ? 23.169 -9.665 0.470 1.00 7.27 222 LEU A O 1
ATOM 631 N N . ILE A 1 91 ? 23.072 -8.486 -1.463 1.00 6.88 223 ILE A N 1
ATOM 632 C CA . ILE A 1 91 ? 21.874 -7.721 -1.123 1.00 7.36 223 ILE A CA 1
ATOM 633 C C . ILE A 1 91 ? 20.853 -7.993 -2.220 1.00 7.71 223 ILE A C 1
ATOM 634 O O . ILE A 1 91 ? 21.080 -7.658 -3.383 1.00 8.54 223 ILE A O 1
ATOM 639 N N . LEU A 1 92 ? 19.739 -8.617 -1.858 1.00 7.82 224 LEU A N 1
ATOM 640 C CA . LEU A 1 92 ? 18.676 -8.862 -2.826 1.00 7.83 224 LEU A CA 1
ATOM 641 C C . LEU A 1 92 ? 17.643 -7.749 -2.717 1.00 8.13 224 LEU A C 1
ATOM 642 O O . LEU A 1 92 ? 17.309 -7.299 -1.615 1.00 8.30 224 LEU A O 1
ATOM 647 N N . ILE A 1 93 ? 17.177 -7.284 -3.873 1.00 8.02 225 ILE A N 1
ATOM 648 C CA . ILE A 1 93 ? 16.190 -6.210 -3.954 1.00 8.49 225 ILE A CA 1
ATOM 649 C C . ILE A 1 93 ? 14.886 -6.793 -4.473 1.00 8.97 225 ILE A C 1
ATOM 650 O O . ILE A 1 93 ? 14.872 -7.518 -5.471 1.00 8.72 225 ILE A O 1
ATOM 655 N N . TRP A 1 94 ? 13.786 -6.468 -3.798 1.00 8.72 226 TRP A N 1
ATOM 656 C CA . TRP A 1 94 ? 12.491 -7.022 -4.152 1.00 9.73 226 TRP A CA 1
ATOM 657 C C . TRP A 1 94 ? 11.470 -5.905 -4.297 1.00 10.00 226 TRP A C 1
ATOM 658 O O . TRP A 1 94 ? 11.564 -4.880 -3.630 1.00 9.84 226 TRP A O 1
ATOM 669 N N . GLU A 1 95 ? 10.497 -6.121 -5.177 1.00 11.13 227 GLU A N 1
ATOM 670 C CA . GLU A 1 95 ? 9.285 -5.314 -5.212 1.00 12.47 227 GLU A CA 1
ATOM 671 C C . GLU A 1 95 ? 8.474 -5.740 -3.990 1.00 12.42 227 GLU A C 1
ATOM 672 O O . GLU A 1 95 ? 8.002 -6.872 -3.938 1.00 12.41 227 GLU A O 1
ATOM 678 N N . ALA A 1 96 ? 8.334 -4.855 -3.005 1.00 13.32 228 ALA A N 1
ATOM 679 C CA . ALA A 1 96 ? 7.698 -5.222 -1.728 1.00 14.01 228 ALA A CA 1
ATOM 680 C C . ALA A 1 96 ? 6.225 -5.611 -1.877 1.00 14.97 228 ALA A C 1
ATOM 681 O O . ALA A 1 96 ? 5.738 -6.489 -1.166 1.00 15.23 228 ALA A O 1
ATOM 683 N N . GLN A 1 97 ? 5.532 -4.964 -2.809 1.00 15.85 229 GLN A N 1
ATOM 684 C CA . GLN A 1 97 ? 4.118 -5.252 -3.050 1.00 16.94 229 GLN A CA 1
ATOM 685 C C . GLN A 1 97 ? 3.893 -6.712 -3.473 1.00 16.76 229 GLN A C 1
ATOM 686 O O . GLN A 1 97 ? 3.006 -7.390 -2.940 1.00 17.27 229 GLN A O 1
ATOM 692 N N . SER A 1 98 ? 4.706 -7.192 -4.414 1.00 16.67 230 SER A N 1
ATOM 693 C CA . SER A 1 98 ? 4.496 -8.495 -5.057 1.00 16.65 230 SER A CA 1
ATOM 694 C C . SER A 1 98 ? 5.486 -9.576 -4.623 1.00 16.34 230 SER A C 1
ATOM 695 O O . SER A 1 98 ? 5.278 -10.761 -4.898 1.00 16.30 230 SER A O 1
ATOM 698 N N . CYS A 1 99 ? 6.561 -9.147 -3.957 1.00 16.09 231 CYS A N 1
ATOM 699 C CA . CYS A 1 99 ? 7.708 -9.993 -3.585 1.00 15.63 231 CYS A CA 1
ATOM 700 C C . CYS A 1 99 ? 8.463 -10.546 -4.792 1.00 15.42 231 CYS A C 1
ATOM 701 O O . CYS A 1 99 ? 9.110 -11.599 -4.712 1.00 15.89 231 CYS A O 1
ATOM 704 N N . GLN A 1 100 ? 8.368 -9.820 -5.901 1.00 15.13 232 GLN A N 1
ATOM 705 C CA . GLN A 1 100 ? 9.094 -10.143 -7.117 1.00 14.94 232 GLN A CA 1
ATOM 706 C C . GLN A 1 100 ? 10.545 -9.693 -6.965 1.00 14.09 232 GLN A C 1
ATOM 707 O O . GLN A 1 100 ? 10.809 -8.550 -6.606 1.00 14.04 232 GLN A O 1
ATOM 713 N N . HIS A 1 101 ? 11.473 -10.602 -7.234 1.00 13.68 233 HIS A N 1
ATOM 714 C CA . HIS A 1 101 ? 12.898 -10.262 -7.243 1.00 12.85 233 HIS A CA 1
ATOM 715 C C . HIS A 1 101 ? 13.231 -9.295 -8.386 1.00 12.85 233 HIS A C 1
ATOM 716 O O . HIS A 1 101 ? 12.826 -9.507 -9.537 1.00 13.08 233 HIS A O 1
ATOM 723 N N . LEU A 1 102 ? 13.956 -8.232 -8.056 1.00 12.08 234 LEU A N 1
ATOM 724 C CA . LEU A 1 102 ? 14.316 -7.198 -9.029 1.00 12.01 234 LEU A CA 1
ATOM 725 C C . LEU A 1 102 ? 15.802 -7.181 -9.381 1.00 11.76 234 LEU A C 1
ATOM 726 O O . LEU A 1 102 ? 16.169 -7.053 -10.559 1.00 11.58 234 LEU A O 1
ATOM 731 N N . TYR A 1 103 ? 16.655 -7.312 -8.363 1.00 11.12 235 TYR A N 1
ATOM 732 C CA . TYR A 1 103 ? 18.096 -7.145 -8.550 1.00 10.99 235 TYR A CA 1
ATOM 733 C C . TYR A 1 103 ? 18.899 -7.763 -7.407 1.00 10.39 235 TYR A C 1
ATOM 734 O O . TYR A 1 103 ? 18.391 -7.939 -6.296 1.00 10.21 235 TYR A O 1
ATOM 743 N N . THR A 1 104 ? 20.156 -8.091 -7.698 1.00 9.83 236 THR A N 1
ATOM 744 C CA . THR A 1 104 ? 21.090 -8.568 -6.682 1.00 9.15 236 THR A CA 1
ATOM 745 C C . THR A 1 104 ? 22.345 -7.699 -6.724 1.00 9.04 236 THR A C 1
ATOM 746 O O . THR A 1 104 ? 23.049 -7.669 -7.738 1.00 9.21 236 THR A O 1
ATOM 750 N N . PHE A 1 105 ? 22.608 -6.974 -5.637 1.00 8.31 237 PHE A N 1
ATOM 751 C CA . PHE A 1 105 ? 23.846 -6.197 -5.519 1.00 8.37 237 PHE A CA 1
ATOM 752 C C . PHE A 1 105 ? 24.992 -7.080 -5.036 1.00 8.35 237 PHE A C 1
ATOM 753 O O . PHE A 1 105 ? 24.916 -7.681 -3.953 1.00 8.45 237 PHE A O 1
ATOM 761 N N . THR A 1 106 ? 26.046 -7.165 -5.846 1.00 8.00 238 THR A N 1
ATOM 762 C CA . THR A 1 106 ? 27.311 -7.766 -5.408 1.00 8.32 238 THR A CA 1
ATOM 763 C C . THR A 1 106 ? 28.330 -6.664 -5.137 1.00 8.14 238 THR A C 1
ATOM 764 O O . THR A 1 106 ? 28.218 -5.559 -5.668 1.00 8.00 238 THR A O 1
ATOM 768 N N . GLY A 1 107 ? 29.333 -6.964 -4.319 1.00 8.45 239 GLY A N 1
ATOM 769 C CA . GLY A 1 107 ? 30.384 -5.998 -4.040 1.00 8.87 239 GLY A CA 1
ATOM 770 C C . GLY A 1 107 ? 30.970 -6.134 -2.654 1.00 9.09 239 GLY A C 1
ATOM 771 O O . GLY A 1 107 ? 32.174 -5.936 -2.452 1.00 9.23 239 GLY A O 1
ATOM 772 N N . HIS A 1 108 ? 30.123 -6.457 -1.682 1.00 9.29 240 HIS A N 1
ATOM 773 C CA . HIS A 1 108 ? 30.633 -6.747 -0.355 1.00 9.39 240 HIS A CA 1
ATOM 774 C C . HIS A 1 108 ? 31.472 -8.018 -0.403 1.00 9.68 240 HIS A C 1
ATOM 775 O O . HIS A 1 108 ? 31.256 -8.884 -1.254 1.00 10.17 240 HIS A O 1
ATOM 782 N N . ARG A 1 109 ? 32.452 -8.098 0.493 1.00 9.85 241 ARG A N 1
ATOM 783 C CA . ARG A 1 109 ? 33.431 -9.181 0.498 1.00 10.23 241 ARG A CA 1
ATOM 784 C C . ARG A 1 109 ? 33.238 -10.130 1.678 1.00 10.30 241 ARG A C 1
ATOM 785 O O . ARG A 1 109 ? 34.016 -11.063 1.874 1.00 10.85 241 ARG A O 1
ATOM 793 N N . ASP A 1 110 ? 32.181 -9.889 2.455 1.00 10.04 242 ASP A N 1
ATOM 794 C CA . ASP A 1 110 ? 31.818 -10.750 3.574 1.00 9.86 242 ASP A CA 1
ATOM 795 C C . ASP A 1 110 ? 30.325 -10.527 3.820 1.00 9.42 242 ASP A C 1
ATOM 796 O O . ASP A 1 110 ? 29.690 -9.759 3.091 1.00 9.04 242 ASP A O 1
ATOM 801 N N . ALA A 1 111 ? 29.775 -11.181 4.841 1.00 8.79 243 ALA A N 1
ATOM 802 C CA . ALA A 1 111 ? 28.342 -11.093 5.141 1.00 8.46 243 ALA A CA 1
ATOM 803 C C . ALA A 1 111 ? 27.844 -9.655 5.235 1.00 8.09 243 ALA A C 1
ATOM 804 O O . ALA A 1 111 ? 28.521 -8.784 5.777 1.00 7.98 243 ALA A O 1
ATOM 806 N N . VAL A 1 112 ? 26.644 -9.414 4.713 1.00 7.57 244 VAL A N 1
ATOM 807 C CA . VAL A 1 112 ? 26.022 -8.099 4.822 1.00 7.43 244 VAL A CA 1
ATOM 808 C C . VAL A 1 112 ? 25.258 -8.044 6.141 1.00 7.62 244 VAL A C 1
ATOM 809 O O . VAL A 1 112 ? 24.429 -8.918 6.426 1.00 7.69 244 VAL A O 1
ATOM 813 N N . SER A 1 113 ? 25.541 -7.011 6.932 1.00 7.68 245 SER A N 1
ATOM 814 C CA . SER A 1 113 ? 25.132 -6.983 8.341 1.00 7.98 245 SER A CA 1
ATOM 815 C C . SER A 1 113 ? 24.190 -5.844 8.733 1.00 7.85 245 SER A C 1
ATOM 816 O O . SER A 1 113 ? 23.556 -5.898 9.787 1.00 7.72 245 SER A O 1
ATOM 819 N N . GLY A 1 114 ? 24.110 -4.813 7.901 1.00 7.76 246 GLY A N 1
ATOM 820 C CA . GLY A 1 114 ? 23.198 -3.710 8.164 1.00 7.72 246 GLY A CA 1
ATOM 821 C C . GLY A 1 114 ? 22.741 -3.074 6.876 1.00 7.84 246 GLY A C 1
ATOM 822 O O . GLY A 1 114 ? 23.519 -2.963 5.924 1.00 7.22 246 GLY A O 1
ATOM 823 N N . LEU A 1 115 ? 21.472 -2.668 6.851 1.00 7.84 247 LEU A N 1
ATOM 824 C CA . LEU A 1 115 ? 20.864 -2.003 5.701 1.00 7.93 247 LEU A CA 1
ATOM 825 C C . LEU A 1 115 ? 19.895 -0.925 6.154 1.00 8.15 247 LEU A C 1
ATOM 826 O O . LEU A 1 115 ? 19.137 -1.128 7.108 1.00 9.19 247 LEU A O 1
ATOM 831 N N . ALA A 1 116 ? 19.908 0.211 5.459 1.00 8.29 248 ALA A N 1
ATOM 832 C CA . ALA A 1 116 ? 18.875 1.243 5.626 1.00 8.26 248 ALA A CA 1
ATOM 833 C C . ALA A 1 116 ? 18.771 2.105 4.387 1.00 8.75 248 ALA A C 1
ATOM 834 O O . ALA A 1 116 ? 19.791 2.499 3.815 1.00 8.77 248 ALA A O 1
ATOM 836 N N . PHE A 1 117 ? 17.536 2.396 3.983 1.00 9.39 249 PHE A N 1
ATOM 837 C CA . PHE A 1 117 ? 17.284 3.366 2.919 1.00 10.16 249 PHE A CA 1
ATOM 838 C C . PHE A 1 117 ? 17.327 4.778 3.488 1.00 10.63 249 PHE A C 1
ATOM 839 O O . PHE A 1 117 ? 16.955 5.004 4.645 1.00 10.75 249 PHE A O 1
ATOM 847 N N . ARG A 1 118 ? 17.779 5.727 2.674 1.00 11.28 250 ARG A N 1
ATOM 848 C CA . ARG A 1 118 ? 17.670 7.133 3.034 1.00 12.36 250 ARG A CA 1
ATOM 849 C C . ARG A 1 118 ? 16.217 7.537 2.820 1.00 12.87 250 ARG A C 1
ATOM 850 O O . ARG A 1 118 ? 15.686 7.428 1.713 1.00 13.66 250 ARG A O 1
ATOM 858 N N . ARG A 1 119 ? 15.579 7.974 3.901 1.00 13.66 251 ARG A N 1
ATOM 859 C CA . ARG A 1 119 ? 14.172 8.348 3.902 1.00 14.47 251 ARG A CA 1
ATOM 860 C C . ARG A 1 119 ? 13.879 9.359 2.793 1.00 14.41 251 ARG A C 1
ATOM 861 O O . ARG A 1 119 ? 14.637 10.320 2.605 1.00 14.45 251 ARG A O 1
ATOM 869 N N . GLY A 1 120 ? 12.799 9.107 2.050 1.00 14.55 252 GLY A N 1
ATOM 870 C CA . GLY A 1 120 ? 12.361 9.976 0.951 1.00 14.73 252 GLY A CA 1
ATOM 871 C C . GLY A 1 120 ? 13.098 9.765 -0.362 1.00 15.00 252 GLY A C 1
ATOM 872 O O . GLY A 1 120 ? 12.940 10.553 -1.307 1.00 15.08 252 GLY A O 1
ATOM 873 N N . THR A 1 121 ? 13.915 8.712 -0.419 1.00 14.52 253 THR A N 1
ATOM 874 C CA . THR A 1 121 ? 14.698 8.387 -1.614 1.00 14.46 253 THR A CA 1
ATOM 875 C C . THR A 1 121 ? 14.741 6.873 -1.853 1.00 14.48 253 THR A C 1
ATOM 876 O O . THR A 1 121 ? 14.200 6.091 -1.069 1.00 14.24 253 THR A O 1
ATOM 880 N N . HIS A 1 122 ? 15.395 6.473 -2.943 1.00 14.30 254 HIS A N 1
ATOM 881 C CA . HIS A 1 122 ? 15.691 5.062 -3.195 1.00 14.30 254 HIS A CA 1
ATOM 882 C C . HIS A 1 122 ? 17.189 4.768 -3.054 1.00 13.92 254 HIS A C 1
ATOM 883 O O . HIS A 1 122 ? 17.697 3.788 -3.604 1.00 14.13 254 HIS A O 1
ATOM 890 N N . GLN A 1 123 ? 17.880 5.632 -2.313 1.00 13.24 255 GLN A N 1
ATOM 891 C CA . GLN A 1 123 ? 19.289 5.458 -1.985 1.00 13.11 255 GLN A CA 1
ATOM 892 C C . GLN A 1 123 ? 19.393 4.468 -0.831 1.00 12.10 255 GLN A C 1
ATOM 893 O O . GLN A 1 123 ? 18.678 4.601 0.168 1.00 11.65 255 GLN A O 1
ATOM 899 N N . LEU A 1 124 ? 20.282 3.487 -0.976 1.00 10.98 256 LEU A N 1
ATOM 900 C CA . LEU A 1 124 ? 20.465 2.434 0.029 1.00 9.83 256 LEU A CA 1
ATOM 901 C C . LEU A 1 124 ? 21.874 2.437 0.621 1.00 9.58 256 LEU A C 1
ATOM 902 O O . LEU A 1 124 ? 22.861 2.505 -0.116 1.00 9.35 256 LEU A O 1
ATOM 907 N N . TYR A 1 125 ? 21.959 2.360 1.951 1.00 8.69 257 TYR A N 1
ATOM 908 C CA . TYR A 1 125 ? 23.242 2.226 2.635 1.00 8.86 257 TYR A CA 1
ATOM 909 C C . TYR A 1 125 ? 23.373 0.838 3.215 1.00 8.36 257 TYR A C 1
ATOM 910 O O . TYR A 1 125 ? 22.444 0.328 3.838 1.00 8.44 257 TYR A O 1
ATOM 919 N N . SER A 1 126 ? 24.530 0.226 3.008 1.00 8.37 258 SER A N 1
ATOM 920 C CA . SER A 1 126 ? 24.773 -1.092 3.558 1.00 8.00 258 SER A CA 1
ATOM 921 C C . SER A 1 126 ? 26.068 -1.115 4.338 1.00 8.18 258 SER A C 1
ATOM 922 O O . SER A 1 126 ? 26.943 -0.267 4.132 1.00 8.40 258 SER A O 1
ATOM 925 N N . THR A 1 127 ? 26.171 -2.086 5.238 1.00 8.15 259 THR A N 1
ATOM 926 C CA . THR A 1 127 ? 27.433 -2.369 5.900 1.00 8.09 259 THR A CA 1
ATOM 927 C C . THR A 1 127 ? 27.641 -3.879 6.059 1.00 8.38 259 THR A C 1
ATOM 928 O O . THR A 1 127 ? 26.724 -4.666 5.853 1.00 8.33 259 THR A O 1
ATOM 932 N N . SER A 1 128 ? 28.854 -4.280 6.417 1.00 8.47 260 SER A N 1
ATOM 933 C CA . SER A 1 128 ? 29.234 -5.672 6.270 1.00 8.72 260 SER A CA 1
ATOM 934 C C . SER A 1 128 ? 30.320 -6.098 7.250 1.00 9.14 260 SER A C 1
ATOM 935 O O . SER A 1 128 ? 30.991 -5.255 7.857 1.00 9.17 260 SER A O 1
ATOM 938 N N . HIS A 1 129 ? 30.482 -7.410 7.388 1.00 9.71 261 HIS A N 1
ATOM 939 C CA . HIS A 1 129 ? 31.598 -7.976 8.138 1.00 10.60 261 HIS A CA 1
ATOM 940 C C . HIS A 1 129 ? 32.934 -7.635 7.466 1.00 11.12 261 HIS A C 1
ATOM 941 O O . HIS A 1 129 ? 33.994 -7.759 8.085 1.00 11.87 261 HIS A O 1
ATOM 948 N N . ASP A 1 130 ? 32.872 -7.174 6.216 1.00 11.45 262 ASP A N 1
ATOM 949 C CA . ASP A 1 130 ? 34.073 -6.746 5.485 1.00 11.51 262 ASP A CA 1
ATOM 950 C C . ASP A 1 130 ? 34.588 -5.358 5.918 1.00 11.95 262 ASP A C 1
ATOM 951 O O . ASP A 1 130 ? 35.536 -4.825 5.326 1.00 11.84 262 ASP A O 1
ATOM 956 N N . ARG A 1 131 ? 33.957 -4.787 6.951 1.00 12.08 263 ARG A N 1
ATOM 957 C CA . ARG A 1 131 ? 34.360 -3.509 7.579 1.00 12.76 263 ARG A CA 1
ATOM 958 C C . ARG A 1 131 ? 34.048 -2.243 6.774 1.00 12.67 263 ARG A C 1
ATOM 959 O O . ARG A 1 131 ? 34.445 -1.143 7.169 1.00 12.89 263 ARG A O 1
ATOM 967 N N . SER A 1 132 ? 33.326 -2.389 5.664 1.00 12.59 264 SER A N 1
ATOM 968 C CA . SER A 1 132 ? 32.987 -1.251 4.817 1.00 12.21 264 SER A CA 1
ATOM 969 C C . SER A 1 132 ? 31.532 -0.828 4.947 1.00 11.90 264 SER A C 1
ATOM 970 O O . SER A 1 132 ? 30.680 -1.585 5.434 1.00 11.74 264 SER A O 1
ATOM 973 N N . VAL A 1 133 ? 31.277 0.397 4.505 1.00 11.39 265 VAL A N 1
ATOM 974 C CA . VAL A 1 133 ? 29.933 0.915 4.299 1.00 10.90 265 VAL A CA 1
ATOM 975 C C . VAL A 1 133 ? 29.805 1.180 2.804 1.00 10.98 265 VAL A C 1
ATOM 976 O O . VAL A 1 133 ? 30.698 1.768 2.194 1.00 11.53 265 VAL A O 1
ATOM 980 N N . LYS A 1 134 ? 28.712 0.728 2.206 1.00 10.80 266 LYS A N 1
ATOM 981 C CA . LYS A 1 134 ? 28.510 0.951 0.777 1.00 11.02 266 LYS A CA 1
ATOM 982 C C . LYS A 1 134 ? 27.247 1.740 0.501 1.00 11.58 266 LYS A C 1
ATOM 983 O O . LYS A 1 134 ? 26.275 1.671 1.263 1.00 11.78 266 LYS A O 1
ATOM 989 N N . VAL A 1 135 ? 27.290 2.509 -0.585 1.00 11.60 267 VAL A N 1
ATOM 990 C CA . VAL A 1 135 ? 26.173 3.347 -1.000 1.00 11.78 267 VAL A CA 1
ATOM 991 C C . VAL A 1 135 ? 25.691 2.854 -2.357 1.00 11.85 267 VAL A C 1
ATOM 992 O O . VAL A 1 135 ? 26.498 2.647 -3.267 1.00 11.81 267 VAL A O 1
ATOM 996 N N . TRP A 1 136 ? 24.380 2.660 -2.477 1.00 11.92 268 TRP A N 1
ATOM 997 C CA . TRP A 1 136 ? 23.758 2.121 -3.682 1.00 12.18 268 TRP A CA 1
ATOM 998 C C . TRP A 1 136 ? 22.554 2.964 -4.084 1.00 13.06 268 TRP A C 1
ATOM 999 O O . TRP A 1 136 ? 21.910 3.571 -3.236 1.00 13.40 268 TRP A O 1
ATOM 1010 N N . ASN A 1 137 ? 22.257 2.992 -5.380 1.00 13.85 269 ASN A N 1
ATOM 1011 C CA . ASN A 1 137 ? 21.033 3.598 -5.877 1.00 15.07 269 ASN A CA 1
ATOM 1012 C C . ASN A 1 137 ? 20.106 2.510 -6.418 1.00 15.08 269 ASN A C 1
ATOM 1013 O O . ASN A 1 137 ? 20.346 1.947 -7.488 1.00 15.02 269 ASN A O 1
ATOM 1018 N N . VAL A 1 138 ? 19.044 2.220 -5.673 1.00 15.46 270 VAL A N 1
ATOM 1019 C CA . VAL A 1 138 ? 18.139 1.122 -6.015 1.00 16.55 270 VAL A CA 1
ATOM 1020 C C . VAL A 1 138 ? 17.263 1.434 -7.239 1.00 17.45 270 VAL A C 1
ATOM 1021 O O . VAL A 1 138 ? 16.927 0.534 -8.014 1.00 17.89 270 VAL A O 1
ATOM 1025 N N . ALA A 1 139 ? 16.923 2.708 -7.423 1.00 18.50 271 ALA A N 1
ATOM 1026 C CA . ALA A 1 139 ? 16.126 3.117 -8.585 1.00 19.56 271 ALA A CA 1
ATOM 1027 C C . ALA A 1 139 ? 16.886 2.860 -9.887 1.00 20.18 271 ALA A C 1
ATOM 1028 O O . ALA A 1 139 ? 16.277 2.628 -10.930 1.00 20.57 271 ALA A O 1
ATOM 1030 N N . GLU A 1 140 ? 18.215 2.870 -9.806 1.00 20.77 272 GLU A N 1
ATOM 1031 C CA . GLU A 1 140 ? 19.071 2.699 -10.983 1.00 21.57 272 GLU A CA 1
ATOM 1032 C C . GLU A 1 140 ? 19.965 1.458 -10.926 1.00 21.38 272 GLU A C 1
ATOM 1033 O O . GLU A 1 140 ? 20.927 1.345 -11.696 1.00 21.61 272 GLU A O 1
ATOM 1039 N N . ASN A 1 141 ? 19.631 0.531 -10.025 1.00 20.96 273 ASN A N 1
ATOM 1040 C CA . ASN A 1 141 ? 20.403 -0.701 -9.811 1.00 20.76 273 ASN A CA 1
ATOM 1041 C C . ASN A 1 141 ? 21.920 -0.473 -9.865 1.00 20.45 273 ASN A C 1
ATOM 1042 O O . ASN A 1 141 ? 22.654 -1.257 -10.472 1.00 20.45 273 ASN A O 1
ATOM 1047 N N . SER A 1 142 ? 22.384 0.598 -9.227 1.00 20.07 274 SER A N 1
ATOM 1048 C CA . SER A 1 142 ? 23.786 0.995 -9.338 1.00 19.70 274 SER A CA 1
ATOM 1049 C C . SER A 1 142 ? 24.531 1.089 -8.010 1.00 19.19 274 SER A C 1
ATOM 1050 O O . SER A 1 142 ? 23.952 1.406 -6.967 1.00 19.04 274 SER A O 1
ATOM 1053 N N . TYR A 1 143 ? 25.830 0.812 -8.076 1.00 18.40 275 TYR A N 1
ATOM 1054 C CA . TYR A 1 143 ? 26.747 1.025 -6.965 1.00 17.74 275 TYR A CA 1
ATOM 1055 C C . TYR A 1 143 ? 27.318 2.438 -7.060 1.00 17.79 275 TYR A C 1
ATOM 1056 O O . TYR A 1 143 ? 27.650 2.912 -8.154 1.00 17.42 275 TYR A O 1
ATOM 1065 N N . VAL A 1 144 ? 27.418 3.112 -5.916 1.00 17.16 276 VAL A N 1
ATOM 1066 C CA . VAL A 1 144 ? 27.847 4.507 -5.887 1.00 17.08 276 VAL A CA 1
ATOM 1067 C C . VAL A 1 144 ? 29.250 4.656 -5.304 1.00 17.02 276 VAL A C 1
ATOM 1068 O O . VAL A 1 144 ? 30.142 5.188 -5.967 1.00 17.54 276 VAL A O 1
ATOM 1072 N N . GLU A 1 145 ? 29.447 4.189 -4.071 1.00 16.77 277 GLU A N 1
ATOM 1073 C CA . GLU A 1 145 ? 30.747 4.322 -3.411 1.00 16.62 277 GLU A CA 1
ATOM 1074 C C . GLU A 1 145 ? 30.911 3.453 -2.162 1.00 16.13 277 GLU A C 1
ATOM 1075 O O . GLU A 1 145 ? 29.936 2.922 -1.618 1.00 15.39 277 GLU A O 1
ATOM 1081 N N . THR A 1 146 ? 32.161 3.322 -1.729 1.00 15.44 278 THR A N 1
ATOM 1082 C CA . THR A 1 146 ? 32.516 2.542 -0.547 1.00 15.16 278 THR A CA 1
ATOM 1083 C C . THR A 1 146 ? 33.267 3.428 0.440 1.00 15.24 278 THR A C 1
ATOM 1084 O O . THR A 1 146 ? 34.160 4.187 0.052 1.00 15.26 278 THR A O 1
ATOM 1088 N N . LEU A 1 147 ? 32.895 3.326 1.713 1.00 15.15 279 LEU A N 1
ATOM 1089 C CA . LEU A 1 147 ? 33.535 4.088 2.781 1.00 15.29 279 LEU A CA 1
ATOM 1090 C C . LEU A 1 147 ? 34.185 3.155 3.799 1.00 15.05 279 LEU A C 1
ATOM 1091 O O . LEU A 1 147 ? 33.687 2.052 4.056 1.00 14.52 279 LEU A O 1
ATOM 1096 N N . PHE A 1 148 ? 35.297 3.614 4.373 1.00 15.08 280 PHE A N 1
ATOM 1097 C CA . PHE A 1 148 ? 36.099 2.823 5.301 1.00 15.50 280 PHE A CA 1
ATOM 1098 C C . PHE A 1 148 ? 36.383 3.593 6.584 1.00 15.49 280 PHE A C 1
ATOM 1099 O O . PHE A 1 148 ? 36.418 4.827 6.591 1.00 15.36 280 PHE A O 1
ATOM 1107 N N . GLY A 1 149 ? 36.598 2.848 7.661 1.00 16.18 281 GLY A N 1
ATOM 1108 C CA . GLY A 1 149 ? 36.893 3.434 8.959 1.00 16.92 281 GLY A CA 1
ATOM 1109 C C . GLY A 1 149 ? 36.838 2.418 10.081 1.00 17.32 281 GLY A C 1
ATOM 1110 O O . GLY A 1 149 ? 37.731 2.385 10.932 1.00 17.53 281 GLY A O 1
ATOM 1111 N N . HIS A 1 150 ? 35.790 1.591 10.094 1.00 17.81 282 HIS A N 1
ATOM 1112 C CA . HIS A 1 150 ? 35.632 0.577 11.140 1.00 18.02 282 HIS A CA 1
ATOM 1113 C C . HIS A 1 150 ? 36.796 -0.404 11.177 1.00 18.47 282 HIS A C 1
ATOM 1114 O O . HIS A 1 150 ? 37.293 -0.838 10.135 1.00 18.40 282 HIS A O 1
ATOM 1121 N N . GLN A 1 151 ? 37.238 -0.730 12.388 1.00 18.75 283 GLN A N 1
ATOM 1122 C CA . GLN A 1 151 ? 38.402 -1.597 12.583 1.00 19.58 283 GLN A CA 1
ATOM 1123 C C . GLN A 1 151 ? 38.057 -3.083 12.622 1.00 19.23 283 GLN A C 1
ATOM 1124 O O . GLN A 1 151 ? 38.952 -3.931 12.606 1.00 19.68 283 GLN A O 1
ATOM 1130 N N . ASP A 1 152 ? 36.764 -3.399 12.677 1.00 18.95 284 ASP A N 1
ATOM 1131 C CA . ASP A 1 152 ? 36.305 -4.779 12.731 1.00 18.15 284 ASP A CA 1
ATOM 1132 C C . ASP A 1 152 ? 35.003 -4.930 11.945 1.00 17.26 284 ASP A C 1
ATOM 1133 O O . ASP A 1 152 ? 34.514 -3.960 11.360 1.00 17.42 284 ASP A O 1
ATOM 1138 N N . ALA A 1 153 ? 34.460 -6.145 11.931 1.00 16.12 285 ALA A N 1
ATOM 1139 C CA . ALA A 1 153 ? 33.156 -6.408 11.326 1.00 14.89 285 ALA A CA 1
ATOM 1140 C C . ALA A 1 153 ? 32.142 -5.428 11.894 1.00 14.41 285 ALA A C 1
ATOM 1141 O O . ALA A 1 153 ? 32.142 -5.154 13.096 1.00 14.56 285 ALA A O 1
ATOM 1143 N N . VAL A 1 154 ? 31.291 -4.890 11.026 1.00 12.79 286 VAL A N 1
ATOM 1144 C CA . VAL A 1 154 ? 30.307 -3.894 11.451 1.00 11.41 286 VAL A CA 1
ATOM 1145 C C . VAL A 1 154 ? 29.018 -4.616 11.823 1.00 10.85 286 VAL A C 1
ATOM 1146 O O . VAL A 1 154 ? 28.627 -5.582 11.170 1.00 10.41 286 VAL A O 1
ATOM 1150 N N . ALA A 1 155 ? 28.365 -4.139 12.880 1.00 10.09 287 ALA A N 1
ATOM 1151 C CA . ALA A 1 155 ? 27.233 -4.841 13.487 1.00 9.74 287 ALA A CA 1
ATOM 1152 C C . ALA A 1 155 ? 25.872 -4.403 12.957 1.00 9.49 287 ALA A C 1
ATOM 1153 O O . ALA A 1 155 ? 24.965 -5.227 12.817 1.00 9.18 287 ALA A O 1
ATOM 1155 N N . ALA A 1 156 ? 25.729 -3.108 12.691 1.00 8.60 288 ALA A N 1
ATOM 1156 C CA . ALA A 1 156 ? 24.421 -2.547 12.361 1.00 8.93 288 ALA A CA 1
ATOM 1157 C C . ALA A 1 156 ? 24.525 -1.191 11.683 1.00 8.89 288 ALA A C 1
ATOM 1158 O O . ALA A 1 156 ? 25.556 -0.519 11.768 1.00 9.15 288 ALA A O 1
ATOM 1160 N N . LEU A 1 157 ? 23.440 -0.791 11.028 1.00 8.92 289 LEU A N 1
ATOM 1161 C CA . LEU A 1 157 ? 23.377 0.491 10.331 1.00 8.98 289 LEU A CA 1
ATOM 1162 C C . LEU A 1 157 ? 21.959 1.033 10.378 1.00 9.16 289 LEU A C 1
ATOM 1163 O O . LEU A 1 157 ? 20.997 0.275 10.262 1.00 9.34 289 LEU A O 1
ATOM 1168 N N . ASP A 1 158 ? 21.834 2.349 10.545 1.00 9.49 290 ASP A N 1
ATOM 1169 C CA . ASP A 1 158 ? 20.543 3.019 10.373 1.00 9.64 290 ASP A CA 1
ATOM 1170 C C . ASP A 1 158 ? 20.713 4.343 9.636 1.00 9.86 290 ASP A C 1
ATOM 1171 O O . ASP A 1 158 ? 21.816 4.876 9.553 1.00 10.09 290 ASP A O 1
ATOM 1176 N N . ALA A 1 159 ? 19.608 4.858 9.105 1.00 10.45 291 ALA A N 1
ATOM 1177 C CA . ALA A 1 159 ? 19.601 6.123 8.385 1.00 11.64 291 ALA A CA 1
ATOM 1178 C C . ALA A 1 159 ? 18.226 6.768 8.470 1.00 12.26 291 ALA A C 1
ATOM 1179 O O . ALA A 1 159 ? 17.220 6.088 8.679 1.00 12.56 291 ALA A O 1
ATOM 1181 N N . LEU A 1 160 ? 18.193 8.088 8.327 1.00 13.66 292 LEU A N 1
ATOM 1182 C CA . LEU A 1 160 ? 16.930 8.800 8.198 1.00 14.60 292 LEU A CA 1
ATOM 1183 C C . LEU A 1 160 ? 16.917 9.588 6.887 1.00 15.77 292 LEU A C 1
ATOM 1184 O O . LEU A 1 160 ? 17.253 9.021 5.848 1.00 15.88 292 LEU A O 1
ATOM 1189 N N . SER A 1 161 ? 16.537 10.868 6.910 1.00 16.92 293 SER A N 1
ATOM 1190 C CA . SER A 1 161 ? 16.332 11.600 5.650 1.00 18.12 293 SER A CA 1
ATOM 1191 C C . SER A 1 161 ? 17.554 12.341 5.101 1.00 18.91 293 SER A C 1
ATOM 1192 O O . SER A 1 161 ? 17.603 12.639 3.908 1.00 19.21 293 SER A O 1
ATOM 1195 N N . ARG A 1 162 ? 18.522 12.655 5.958 1.00 19.74 294 ARG A N 1
ATOM 1196 C CA . ARG A 1 162 ? 19.731 13.346 5.515 1.00 20.79 294 ARG A CA 1
ATOM 1197 C C . ARG A 1 162 ? 20.690 12.375 4.824 1.00 20.89 294 ARG A C 1
ATOM 1198 O O . ARG A 1 162 ? 20.608 11.159 5.033 1.00 20.94 294 ARG A O 1
ATOM 1206 N N . GLU A 1 163 ? 21.569 12.905 3.974 1.00 21.04 295 GLU A N 1
ATOM 1207 C CA . GLU A 1 163 ? 22.532 12.072 3.250 1.00 21.21 295 GLU A CA 1
ATOM 1208 C C . GLU A 1 163 ? 23.632 11.625 4.213 1.00 20.62 295 GLU A C 1
ATOM 1209 O O . GLU A 1 163 ? 24.782 12.081 4.157 1.00 20.73 295 GLU A O 1
ATOM 1215 N N . CYS A 1 164 ? 23.244 10.717 5.103 1.00 20.18 296 CYS A N 1
ATOM 1216 C CA . CYS A 1 164 ? 24.024 10.346 6.269 1.00 19.59 296 CYS A CA 1
ATOM 1217 C C . CYS A 1 164 ? 23.519 9.002 6.774 1.00 18.25 296 CYS A C 1
ATOM 1218 O O . CYS A 1 164 ? 22.333 8.686 6.639 1.00 18.17 296 CYS A O 1
ATOM 1221 N N . CYS A 1 165 ? 24.420 8.209 7.339 1.00 16.79 297 CYS A N 1
ATOM 1222 C CA . CYS A 1 165 ? 24.023 7.000 8.055 1.00 15.23 297 CYS A CA 1
ATOM 1223 C C . CYS A 1 165 ? 24.890 6.811 9.294 1.00 14.59 297 CYS A C 1
ATOM 1224 O O . CYS A 1 165 ? 25.943 7.434 9.430 1.00 14.06 297 CYS A O 1
ATOM 1227 N N . VAL A 1 166 ? 24.426 5.961 10.202 1.00 13.54 298 VAL A N 1
ATOM 1228 C CA . VAL A 1 166 ? 25.129 5.698 11.442 1.00 12.92 298 VAL A CA 1
ATOM 1229 C C . VAL A 1 166 ? 25.358 4.192 11.582 1.00 12.56 298 VAL A C 1
ATOM 1230 O O . VAL A 1 166 ? 24.501 3.389 11.200 1.00 11.92 298 VAL A O 1
ATOM 1234 N N . THR A 1 167 ? 26.520 3.814 12.105 1.00 11.72 299 THR A N 1
ATOM 1235 C CA . THR A 1 167 ? 26.859 2.398 12.258 1.00 12.34 299 THR A CA 1
ATOM 1236 C C . THR A 1 167 ? 27.329 2.019 13.658 1.00 12.34 299 THR A C 1
ATOM 1237 O O . THR A 1 167 ? 27.994 2.803 14.340 1.00 12.62 299 THR A O 1
ATOM 1241 N N . ALA A 1 168 ? 26.979 0.805 14.069 1.00 11.98 300 ALA A N 1
ATOM 1242 C CA . ALA A 1 168 ? 27.478 0.222 15.305 1.00 12.62 300 ALA A CA 1
ATOM 1243 C C . ALA A 1 168 ? 28.666 -0.658 14.959 1.00 12.80 300 ALA A C 1
ATOM 1244 O O . ALA A 1 168 ? 28.551 -1.583 14.154 1.00 12.78 300 ALA A O 1
ATOM 1246 N N . GLY A 1 169 ? 29.802 -0.376 15.584 1.00 13.29 301 GLY A N 1
ATOM 1247 C CA . GLY A 1 169 ? 31.051 -1.025 15.198 1.00 14.50 301 GLY A CA 1
ATOM 1248 C C . GLY A 1 169 ? 31.376 -2.365 15.820 1.00 15.10 301 GLY A C 1
ATOM 1249 O O . GLY A 1 169 ? 32.495 -2.861 15.663 1.00 15.15 301 GLY A O 1
ATOM 1250 N N . GLY A 1 170 ? 30.414 -2.969 16.516 1.00 15.80 302 GLY A N 1
ATOM 1251 C CA . GLY A 1 170 ? 30.669 -4.231 17.202 1.00 16.78 302 GLY A CA 1
ATOM 1252 C C . GLY A 1 170 ? 31.894 -4.103 18.094 1.00 17.77 302 GLY A C 1
ATOM 1253 O O . GLY A 1 170 ? 31.913 -3.283 19.008 1.00 17.69 302 GLY A O 1
ATOM 1254 N N . ARG A 1 171 ? 32.931 -4.878 17.789 1.00 18.77 303 ARG A N 1
ATOM 1255 C CA . ARG A 1 171 ? 34.127 -4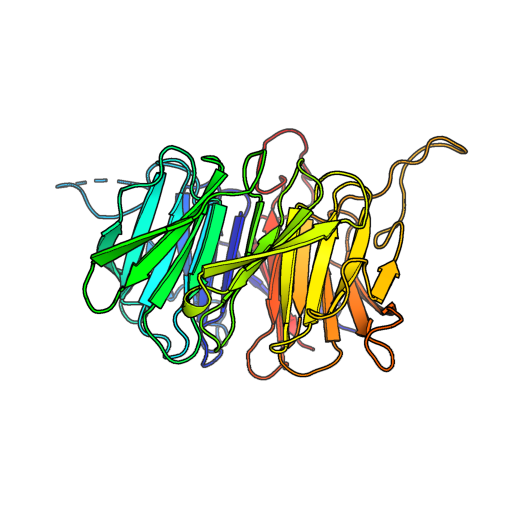.953 18.637 1.00 19.85 303 ARG A CA 1
ATOM 1256 C C . ARG A 1 171 ? 35.028 -3.719 18.655 1.00 20.19 303 ARG A C 1
ATOM 1257 O O . ARG A 1 171 ? 35.775 -3.520 19.614 1.00 20.15 303 ARG A O 1
ATOM 1265 N N . ASP A 1 172 ? 34.971 -2.881 17.625 1.00 20.26 304 ASP A N 1
ATOM 1266 C CA . ASP A 1 172 ? 35.827 -1.689 17.628 1.00 20.37 304 ASP A CA 1
ATOM 1267 C C . ASP A 1 172 ? 35.365 -0.584 18.598 1.00 20.51 304 ASP A C 1
ATOM 1268 O O . ASP A 1 172 ? 36.035 0.444 18.750 1.00 20.67 304 ASP A O 1
ATOM 1273 N N . GLY A 1 173 ? 34.221 -0.812 19.250 1.00 20.52 305 GLY A N 1
ATOM 1274 C CA . GLY A 1 173 ? 33.731 0.055 20.319 1.00 19.91 305 GLY A CA 1
ATOM 1275 C C . GLY A 1 173 ? 33.374 1.460 19.880 1.00 19.71 305 GLY A C 1
ATOM 1276 O O . GLY A 1 173 ? 33.344 2.390 20.693 1.00 19.65 305 GLY A O 1
ATOM 1277 N N . THR A 1 174 ? 33.093 1.618 18.591 1.00 18.97 306 THR A N 1
ATOM 1278 C CA . THR A 1 174 ? 32.707 2.909 18.071 1.00 18.97 306 THR A CA 1
ATOM 1279 C C . THR A 1 174 ? 31.316 2.876 17.487 1.00 18.59 306 THR A C 1
ATOM 1280 O O . THR A 1 174 ? 30.842 1.845 17.006 1.00 18.13 306 THR A O 1
ATOM 1284 N N . VAL A 1 175 ? 30.675 4.030 17.557 1.00 18.69 307 VAL A N 1
ATOM 1285 C CA . VAL A 1 175 ? 29.529 4.342 16.737 1.00 18.97 307 VAL A CA 1
ATOM 1286 C C . VAL A 1 175 ? 30.030 5.396 15.757 1.00 19.13 307 VAL A C 1
ATOM 1287 O O . VAL A 1 175 ? 30.655 6.384 16.155 1.00 19.17 307 VAL A O 1
ATOM 1291 N N . AR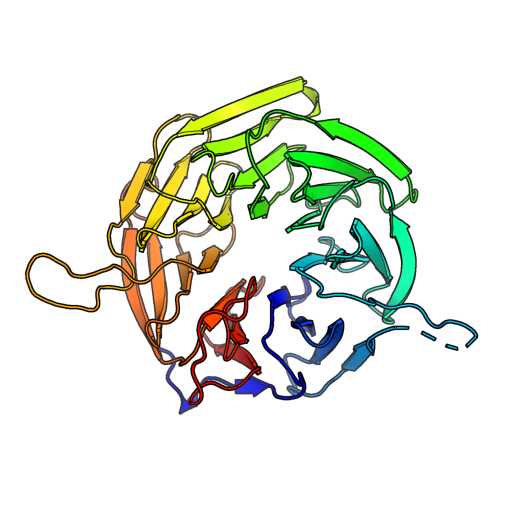G A 1 176 ? 29.796 5.171 14.471 1.00 18.97 308 ARG A N 1
ATOM 1292 C CA . ARG A 1 176 ? 30.296 6.101 13.468 1.00 19.09 308 ARG A CA 1
ATOM 1293 C C . ARG A 1 176 ? 29.177 6.772 12.688 1.00 19.10 308 ARG A C 1
ATOM 1294 O O . ARG A 1 176 ? 28.151 6.155 12.381 1.00 19.00 308 ARG A O 1
ATOM 1302 N N . VAL A 1 177 ? 29.374 8.052 12.399 1.00 19.00 309 VAL A N 1
ATOM 1303 C CA . VAL A 1 177 ? 28.402 8.837 11.668 1.00 19.63 309 VAL A CA 1
ATOM 1304 C C . VAL A 1 177 ? 29.044 9.245 10.357 1.00 19.81 309 VAL A C 1
ATOM 1305 O O . VAL A 1 177 ? 30.063 9.948 10.341 1.00 19.98 309 VAL A O 1
ATOM 1309 N N . TRP A 1 178 ? 28.440 8.794 9.265 1.00 20.12 310 TRP A N 1
ATOM 1310 C CA . TRP A 1 178 ? 29.003 8.951 7.931 1.00 20.49 310 TRP A CA 1
ATOM 1311 C C . TRP A 1 178 ? 28.325 10.091 7.194 1.00 21.47 310 TRP A C 1
ATOM 1312 O O . TRP A 1 178 ? 27.212 9.944 6.689 1.00 21.44 310 TRP A O 1
ATOM 1323 N N . LYS A 1 179 ? 29.002 11.235 7.146 1.00 22.91 311 LYS A N 1
ATOM 1324 C CA . LYS A 1 179 ? 28.481 12.401 6.441 1.00 24.35 311 LYS A CA 1
ATOM 1325 C C . LYS A 1 179 ? 28.972 12.371 4.998 1.00 24.86 311 LYS A C 1
ATOM 1326 O O . LYS A 1 179 ? 30.103 12.752 4.698 1.00 25.30 311 LYS A O 1
ATOM 1332 N N . ILE A 1 180 ? 28.097 11.902 4.115 1.00 25.63 312 ILE A N 1
ATOM 1333 C CA . ILE A 1 180 ? 28.481 11.445 2.775 1.00 26.55 312 ILE A CA 1
ATOM 1334 C C . ILE A 1 180 ? 28.924 12.553 1.799 1.00 27.32 312 ILE A C 1
ATOM 1335 O O . ILE A 1 180 ? 30.044 12.485 1.276 1.00 27.33 312 ILE A O 1
ATOM 1340 N N . PRO A 1 181 ? 28.068 13.569 1.553 1.00 28.21 313 PRO A N 1
ATOM 1341 C CA . PRO A 1 181 ? 28.497 14.647 0.655 1.00 28.91 313 PRO A CA 1
ATOM 1342 C C . PRO A 1 181 ? 29.599 15.516 1.266 1.00 29.77 313 PRO A C 1
ATOM 1343 O O . PRO A 1 181 ? 30.380 16.125 0.533 1.00 29.81 313 PRO A O 1
ATOM 1347 N N . GLU A 1 182 ? 29.657 15.558 2.595 1.00 30.62 314 GLU A N 1
ATOM 1348 C CA . GLU A 1 182 ? 30.685 16.308 3.312 1.00 31.54 314 GLU A CA 1
ATOM 1349 C C . GLU A 1 182 ? 32.015 15.550 3.312 1.00 31.83 314 GLU A C 1
ATOM 1350 O O . GLU A 1 182 ? 33.044 16.092 3.733 1.00 32.18 314 GLU A O 1
ATOM 1356 N N . GLU A 1 183 ? 31.982 14.300 2.838 1.00 32.07 315 GLU A N 1
ATOM 1357 C CA . GLU A 1 183 ? 33.148 13.396 2.808 1.00 32.20 315 GLU A CA 1
ATOM 1358 C C . GLU A 1 183 ? 33.850 13.306 4.169 1.00 32.10 315 GLU A C 1
ATOM 1359 O O . GLU A 1 183 ? 35.080 13.350 4.264 1.00 32.36 315 GLU A O 1
ATOM 1365 N N . SER A 1 184 ? 33.041 13.163 5.214 1.00 31.93 316 SER A N 1
ATOM 1366 C CA . SER A 1 184 ? 33.505 13.206 6.591 1.00 31.75 316 SER A CA 1
ATOM 1367 C C . SER A 1 184 ? 32.908 12.053 7.394 1.00 31.47 316 SER A C 1
ATOM 1368 O O . SER A 1 184 ? 31.809 11.579 7.092 1.00 31.63 316 SER A O 1
ATOM 1371 N N . GLN A 1 185 ? 33.639 11.598 8.407 1.00 30.94 317 GLN A N 1
ATOM 1372 C CA . GLN A 1 185 ? 33.115 10.604 9.335 1.00 30.55 317 GLN A CA 1
ATOM 1373 C C . GLN A 1 185 ? 33.367 11.026 10.782 1.00 30.52 317 GLN A C 1
ATOM 1374 O O . GLN A 1 185 ? 34.510 11.260 11.186 1.00 30.47 317 GLN A O 1
ATOM 1380 N N . LEU A 1 186 ? 32.283 11.154 11.543 1.00 30.16 318 LEU A N 1
ATOM 1381 C CA . LEU A 1 186 ? 32.368 11.461 12.965 1.00 30.11 318 LEU A CA 1
ATOM 1382 C C . LEU A 1 186 ? 32.460 10.151 13.735 1.00 29.94 318 LEU A C 1
ATOM 1383 O O . LEU A 1 186 ? 31.624 9.260 13.557 1.00 30.02 318 LEU A O 1
ATOM 1388 N N . VAL A 1 187 ? 33.490 10.031 14.568 1.00 29.73 319 VAL A N 1
ATOM 1389 C CA . VAL A 1 187 ? 33.722 8.818 15.353 1.00 29.52 319 VAL A CA 1
ATOM 1390 C C . VAL A 1 187 ? 33.377 9.058 16.823 1.00 29.89 319 VAL A C 1
ATOM 1391 O O . VAL A 1 187 ? 33.854 10.024 17.433 1.00 29.71 319 VAL A O 1
ATOM 1395 N N . PHE A 1 188 ? 32.537 8.184 17.378 1.00 29.92 320 PHE A N 1
ATOM 1396 C CA . PHE A 1 188 ? 32.133 8.274 18.783 1.00 30.39 320 PHE A CA 1
ATOM 1397 C C . PHE A 1 188 ? 32.563 7.031 19.559 1.00 30.45 320 PHE A C 1
ATOM 1398 O O . PHE A 1 188 ? 32.485 5.918 19.047 1.00 30.33 320 PHE A O 1
ATOM 1406 N N . TYR A 1 189 ? 33.018 7.235 20.796 1.00 30.84 321 TYR A N 1
ATOM 1407 C CA . TYR A 1 189 ? 33.426 6.141 21.686 1.00 31.19 321 TYR A CA 1
ATOM 1408 C C . TYR A 1 189 ? 32.520 6.143 22.913 1.00 31.21 321 TYR A C 1
ATOM 1409 O O . TYR A 1 189 ? 32.252 7.203 23.494 1.00 31.08 321 TYR A O 1
ATOM 1418 N N . GLY A 1 190 ? 32.046 4.967 23.314 1.00 31.30 322 GLY A N 1
ATOM 1419 C CA . GLY A 1 190 ? 31.091 4.903 24.412 1.00 31.39 322 GLY A CA 1
ATOM 1420 C C . GLY A 1 190 ? 30.974 3.597 25.164 1.00 31.47 322 GLY A C 1
ATOM 1421 O O . GLY A 1 190 ? 31.981 2.951 25.467 1.00 31.77 322 GLY A O 1
ATOM 1422 N N . HIS A 1 191 ? 29.724 3.230 25.454 1.00 31.18 323 HIS A N 1
ATOM 1423 C CA . HIS A 1 191 ? 29.381 2.102 26.322 1.00 30.84 323 HIS A CA 1
ATOM 1424 C C . HIS A 1 191 ? 30.068 0.809 25.924 1.00 30.32 323 HIS A C 1
ATOM 1425 O O . HIS A 1 191 ? 29.907 0.314 24.803 1.00 30.48 323 HIS A O 1
ATOM 1432 N N . GLN A 1 192 ? 30.823 0.274 26.879 1.00 29.34 324 GLN A N 1
ATOM 1433 C CA . GLN A 1 192 ? 31.915 -0.647 26.603 1.00 28.22 324 GLN A CA 1
ATOM 1434 C C . GLN A 1 192 ? 31.507 -2.019 26.074 1.00 26.73 324 GLN A C 1
ATOM 1435 O O . GLN A 1 192 ? 30.333 -2.402 26.094 1.00 27.11 324 GLN A O 1
ATOM 1441 N N . GLY A 1 193 ? 32.499 -2.744 25.583 1.00 24.73 325 GLY A N 1
ATOM 1442 C CA . GLY A 1 193 ? 32.258 -4.010 24.936 1.00 22.12 325 GLY A CA 1
ATOM 1443 C C . GLY A 1 193 ? 31.792 -3.780 23.515 1.00 20.30 325 GLY A C 1
ATOM 1444 O O . GLY A 1 193 ? 31.978 -2.698 22.945 1.00 20.34 325 GLY A O 1
ATOM 1445 N N . SER A 1 194 ? 31.172 -4.809 22.958 1.00 18.36 326 SER A N 1
ATOM 1446 C CA . SER A 1 194 ? 30.774 -4.822 21.564 1.00 16.14 326 SER A CA 1
ATOM 1447 C C . SER A 1 194 ? 29.484 -4.029 21.383 1.00 14.99 326 SER A C 1
ATOM 1448 O O . SER A 1 194 ? 28.507 -4.274 22.089 1.00 14.72 326 SER A O 1
ATOM 1451 N N . ILE A 1 195 ? 29.493 -3.063 20.468 1.00 13.41 327 ILE A N 1
ATOM 1452 C CA . ILE A 1 195 ? 28.299 -2.265 20.177 1.00 12.25 327 ILE A CA 1
ATOM 1453 C C . ILE A 1 195 ? 27.546 -2.972 19.063 1.00 11.71 327 ILE A C 1
ATOM 1454 O O . ILE A 1 195 ? 27.958 -2.932 17.905 1.00 11.41 327 ILE A O 1
ATOM 1459 N N . ASP A 1 196 ? 26.436 -3.603 19.432 1.00 11.05 328 ASP A N 1
ATOM 1460 C CA . ASP A 1 196 ? 25.819 -4.644 18.611 1.00 10.55 328 ASP A CA 1
ATOM 1461 C C . ASP A 1 196 ? 24.514 -4.277 17.908 1.00 10.45 328 ASP A C 1
ATOM 1462 O O . ASP A 1 196 ? 24.065 -5.010 17.022 1.00 10.59 328 ASP A O 1
ATOM 1467 N N . CYS A 1 197 ? 23.902 -3.167 18.303 1.00 10.12 329 CYS A N 1
ATOM 1468 C CA . CYS A 1 197 ? 22.659 -2.723 17.678 1.00 10.02 329 CYS A CA 1
ATOM 1469 C C . CYS A 1 197 ? 22.514 -1.219 17.795 1.00 9.62 329 CYS A C 1
ATOM 1470 O O . CYS A 1 197 ? 23.064 -0.606 18.710 1.00 8.91 329 CYS A O 1
ATOM 1473 N N . ILE A 1 198 ? 21.776 -0.629 16.862 1.00 9.28 330 ILE A N 1
ATOM 1474 C CA . ILE A 1 198 ? 21.662 0.826 16.794 1.00 9.67 330 ILE A CA 1
ATOM 1475 C C . ILE A 1 198 ? 20.373 1.226 16.079 1.00 10.16 330 ILE A C 1
ATOM 1476 O O . ILE A 1 198 ? 19.896 0.512 15.192 1.00 10.39 330 ILE A O 1
ATOM 1481 N N . HIS A 1 199 ? 19.805 2.362 16.478 1.00 9.72 331 HIS A N 1
ATOM 1482 C CA . HIS A 1 199 ? 18.603 2.878 15.842 1.00 10.18 331 HIS A CA 1
ATOM 1483 C C . HIS A 1 199 ? 18.562 4.384 16.047 1.00 9.72 331 HIS A C 1
ATOM 1484 O O . HIS A 1 199 ? 18.846 4.877 17.143 1.00 10.11 331 HIS A O 1
ATOM 1491 N N . LEU A 1 200 ? 18.242 5.125 14.992 1.00 9.71 332 LEU A N 1
ATOM 1492 C CA . LEU A 1 200 ? 18.075 6.567 15.131 1.00 9.45 332 LEU A CA 1
ATOM 1493 C C . LEU A 1 200 ? 16.756 6.891 15.823 1.00 9.67 332 LEU A C 1
ATOM 1494 O O . LEU A 1 200 ? 15.756 6.212 15.607 1.00 9.96 332 LEU A O 1
ATOM 1499 N N . ILE A 1 201 ? 16.771 7.940 16.644 1.00 9.74 333 ILE A N 1
ATOM 1500 C CA . ILE A 1 201 ? 15.576 8.432 17.337 1.00 10.38 333 ILE A CA 1
ATOM 1501 C C . ILE A 1 201 ? 14.991 9.617 16.558 1.00 10.89 333 ILE A C 1
ATOM 1502 O O . ILE A 1 201 ? 13.777 9.736 16.389 1.00 11.11 333 ILE A O 1
ATOM 1507 N N . ASN A 1 202 ? 15.885 10.497 16.115 1.00 11.80 334 ASN A N 1
ATOM 1508 C CA . ASN A 1 202 ? 15.571 11.581 15.198 1.00 12.52 334 ASN A CA 1
ATOM 1509 C C . ASN A 1 202 ? 16.830 11.861 14.387 1.00 13.37 334 ASN A C 1
ATOM 1510 O O . ASN A 1 202 ? 17.819 11.136 14.529 1.00 13.50 334 ASN A O 1
ATOM 1515 N N . GLU A 1 203 ? 16.809 12.888 13.537 1.00 14.04 335 GLU A N 1
ATOM 1516 C CA . GLU A 1 203 ? 17.962 13.169 12.673 1.00 15.08 335 GLU A CA 1
ATOM 1517 C C . GLU A 1 203 ? 19.263 13.404 13.461 1.00 15.19 335 GLU A C 1
ATOM 1518 O O . GLU A 1 203 ? 20.354 13.202 12.931 1.00 16.00 335 GLU A O 1
ATOM 1524 N N . GLU A 1 204 ? 19.143 13.800 14.728 1.00 15.23 336 GLU A N 1
ATOM 1525 C CA . GLU A 1 204 ? 20.308 14.191 15.527 1.00 15.30 336 GLU A CA 1
ATOM 1526 C C . GLU A 1 204 ? 20.606 13.317 16.750 1.00 14.24 336 GLU A C 1
ATOM 1527 O O . GLU A 1 204 ? 21.560 13.583 17.487 1.00 14.11 336 GLU A O 1
ATOM 1533 N N . HIS A 1 205 ? 19.813 12.264 16.955 1.00 13.48 337 HIS A N 1
ATOM 1534 C CA . HIS A 1 205 ? 19.981 11.404 18.130 1.00 12.67 337 HIS A CA 1
ATOM 1535 C C . HIS A 1 205 ? 19.775 9.931 17.808 1.00 12.31 337 HIS A C 1
ATOM 1536 O O . HIS A 1 205 ? 18.961 9.585 16.956 1.00 11.82 337 HIS A O 1
ATOM 1543 N N . MET A 1 206 ? 20.516 9.070 18.499 1.00 12.09 338 MET A N 1
ATOM 1544 C CA . MET A 1 206 ? 20.379 7.630 18.310 1.00 12.04 338 MET A CA 1
ATOM 1545 C C . MET A 1 206 ? 20.560 6.849 19.606 1.00 11.26 338 MET A C 1
ATOM 1546 O O . MET A 1 206 ? 21.116 7.356 20.585 1.00 10.99 338 MET A O 1
ATOM 1551 N N . VAL A 1 207 ? 20.072 5.611 19.594 1.00 10.67 339 VAL A N 1
ATOM 1552 C CA . VAL A 1 207 ? 20.200 4.696 20.717 1.00 9.80 339 VAL A CA 1
ATOM 1553 C C . VAL A 1 207 ? 21.015 3.474 20.276 1.00 9.74 339 VAL A C 1
ATOM 1554 O O . VAL A 1 207 ? 20.828 2.975 19.164 1.00 9.50 339 VAL A O 1
ATOM 1558 N N . SER A 1 208 ? 21.918 3.010 21.139 1.00 9.10 340 SER A N 1
ATOM 1559 C CA . SER A 1 208 ? 22.676 1.781 20.870 1.00 9.15 340 SER A CA 1
ATOM 1560 C C . SER A 1 208 ? 22.634 0.796 22.030 1.00 8.82 340 SER A C 1
ATOM 1561 O O . SER A 1 208 ? 22.373 1.178 23.175 1.00 8.97 340 SER A O 1
ATOM 1564 N N . GLY A 1 209 ? 22.907 -0.470 21.726 1.00 8.11 341 GLY A N 1
ATOM 1565 C CA . GLY A 1 209 ? 22.950 -1.526 22.737 1.00 8.13 341 GLY A CA 1
ATOM 1566 C C . GLY A 1 209 ? 24.259 -2.282 22.640 1.00 8.17 341 GLY A C 1
ATOM 1567 O O . GLY A 1 209 ? 24.801 -2.452 21.545 1.00 8.18 341 GLY A O 1
ATOM 1568 N N . ALA A 1 210 ? 24.766 -2.739 23.784 1.00 8.19 342 ALA A N 1
ATOM 1569 C CA . ALA A 1 210 ? 26.087 -3.364 23.825 1.00 8.55 342 ALA A CA 1
ATOM 1570 C C . ALA A 1 210 ? 26.067 -4.707 24.529 1.00 8.67 342 ALA A C 1
ATOM 1571 O O . ALA A 1 210 ? 25.134 -5.014 25.280 1.00 8.73 342 ALA A O 1
ATOM 1573 N N . ASP A 1 211 ? 27.104 -5.508 24.298 1.00 9.31 343 ASP A N 1
ATOM 1574 C CA . ASP A 1 211 ? 27.147 -6.843 24.897 1.00 10.17 343 ASP A CA 1
ATOM 1575 C C . ASP A 1 211 ? 27.476 -6.862 26.397 1.00 10.54 343 ASP A C 1
ATOM 1576 O O . ASP A 1 211 ? 27.449 -7.922 27.034 1.00 10.56 343 ASP A O 1
ATOM 1581 N N . ASP A 1 212 ? 27.759 -5.690 26.963 1.00 10.85 344 ASP A N 1
ATOM 1582 C CA . ASP A 1 212 ? 27.925 -5.581 28.414 1.00 11.00 344 ASP A CA 1
ATOM 1583 C C . ASP A 1 212 ? 26.619 -5.172 29.090 1.00 10.70 344 ASP A C 1
ATOM 1584 O O . ASP A 1 212 ? 26.594 -4.878 30.293 1.00 10.68 344 ASP A O 1
ATOM 1589 N N . GLY A 1 213 ? 25.537 -5.151 28.310 1.00 10.06 345 GLY A N 1
ATOM 1590 C CA . GLY A 1 213 ? 24.208 -4.849 28.827 1.00 9.46 345 GLY A CA 1
ATOM 1591 C C . GLY A 1 213 ? 23.842 -3.378 28.847 1.00 9.65 345 GLY A C 1
ATOM 1592 O O . GLY A 1 213 ? 22.747 -3.014 29.281 1.00 9.31 345 GLY A O 1
ATOM 1593 N N . SER A 1 214 ? 24.743 -2.519 28.379 1.00 9.50 346 SER A N 1
ATOM 1594 C CA . SER A 1 214 ? 24.476 -1.083 28.431 1.00 10.10 346 SER A CA 1
ATOM 1595 C C . SER A 1 214 ? 23.685 -0.572 27.230 1.00 9.76 346 SER A C 1
ATOM 1596 O O . SER A 1 214 ? 23.843 -1.055 26.108 1.00 9.62 346 SER A O 1
ATOM 1599 N N . VAL A 1 215 ? 22.819 0.401 27.497 1.00 9.20 347 VAL A N 1
ATOM 1600 C CA . VAL A 1 215 ? 22.046 1.084 26.470 1.00 9.13 347 VAL A CA 1
ATOM 1601 C C . VAL A 1 215 ? 22.436 2.555 26.532 1.00 9.49 347 VAL A C 1
ATOM 1602 O O . VAL A 1 215 ? 22.357 3.189 27.591 1.00 9.49 347 VAL A O 1
ATOM 1606 N N . ALA A 1 216 ? 22.866 3.084 25.395 1.00 9.53 348 ALA A N 1
ATOM 1607 C CA . ALA A 1 216 ? 23.358 4.450 25.336 1.00 9.50 348 ALA A CA 1
ATOM 1608 C C . ALA A 1 216 ? 22.498 5.323 24.438 1.00 9.84 348 ALA A C 1
ATOM 1609 O O . ALA A 1 216 ? 21.963 4.860 23.420 1.00 9.46 348 ALA A O 1
ATOM 1611 N N . LEU A 1 217 ? 22.369 6.589 24.825 1.00 9.47 349 LEU A N 1
ATOM 1612 C CA . LEU A 1 217 ? 21.755 7.605 23.975 1.00 10.10 349 LEU A CA 1
ATOM 1613 C C . LEU A 1 217 ? 22.846 8.546 23.508 1.00 10.62 349 LEU A C 1
ATOM 1614 O O . LEU A 1 217 ? 23.674 8.973 24.311 1.00 10.38 349 LEU A O 1
ATOM 1619 N N . TRP A 1 218 ? 22.844 8.854 22.212 1.00 11.24 350 TRP A N 1
ATOM 1620 C CA . TRP A 1 218 ? 23.870 9.697 21.605 1.00 12.59 350 TRP A CA 1
ATOM 1621 C C . TRP A 1 218 ? 23.260 10.878 20.875 1.00 13.79 350 TRP A C 1
ATOM 1622 O O . TRP A 1 218 ? 22.184 10.767 20.289 1.00 13.46 350 TRP A O 1
ATOM 1633 N N . GLY A 1 219 ? 23.982 11.995 20.880 1.00 15.59 351 GLY A N 1
ATOM 1634 C CA . GLY A 1 219 ? 23.683 13.124 20.003 1.00 18.22 351 GLY A CA 1
ATOM 1635 C C . GLY A 1 219 ? 24.829 13.296 19.020 1.00 20.32 351 GLY A C 1
ATOM 1636 O O . GLY A 1 219 ? 25.962 12.913 19.316 1.00 20.80 351 GLY A O 1
ATOM 1637 N N . LEU A 1 220 ? 24.537 13.871 17.855 1.00 22.21 352 LEU A N 1
ATOM 1638 C CA . LEU A 1 220 ? 25.535 14.044 16.789 1.00 24.04 352 LEU A CA 1
ATOM 1639 C C . LEU A 1 220 ? 26.654 15.026 17.110 1.00 24.86 352 LEU A C 1
ATOM 1640 O O . LEU A 1 220 ? 27.763 14.905 16.584 1.00 25.17 352 LEU A O 1
ATOM 1645 N N . SER A 1 221 ? 26.366 16.008 17.957 1.00 26.01 353 SER A N 1
ATOM 1646 C CA . SER A 1 221 ? 27.378 16.986 18.345 1.00 26.80 353 SER A CA 1
ATOM 1647 C C . SER A 1 221 ? 28.455 16.344 19.221 1.00 27.00 353 SER A C 1
ATOM 1648 O O . SER A 1 221 ? 29.651 16.512 18.967 1.00 27.40 353 SER A O 1
ATOM 1651 N N . LYS A 1 222 ? 28.015 15.571 20.214 1.00 26.86 354 LYS A N 1
ATOM 1652 C CA . LYS A 1 222 ? 28.879 15.101 21.296 1.00 26.44 354 LYS A CA 1
ATOM 1653 C C . LYS A 1 222 ? 29.486 13.716 21.047 1.00 25.61 354 LYS A C 1
ATOM 1654 O O . LYS A 1 222 ? 28.794 12.791 20.617 1.00 25.55 354 LYS A O 1
ATOM 1660 N N . LYS A 1 223 ? 30.778 13.582 21.352 1.00 24.53 355 LYS A N 1
ATOM 1661 C CA . LYS A 1 223 ? 31.535 12.351 21.080 1.00 24.00 355 LYS A CA 1
ATOM 1662 C C . LYS A 1 223 ? 31.369 11.244 22.128 1.00 22.95 355 LYS A C 1
ATOM 1663 O O . LYS A 1 223 ? 31.749 10.101 21.885 1.00 23.25 355 LYS A O 1
ATOM 1669 N N . ARG A 1 224 ? 30.809 11.585 23.286 1.00 21.75 356 ARG A N 1
ATOM 1670 C CA . ARG A 1 224 ? 30.485 10.596 24.321 1.00 20.70 356 ARG A CA 1
ATOM 1671 C C . ARG A 1 224 ? 28.963 10.514 24.483 1.00 18.66 356 ARG A C 1
ATOM 1672 O O . ARG A 1 224 ? 28.265 11.486 24.188 1.00 18.19 356 ARG A O 1
ATOM 1680 N N . PRO A 1 225 ? 28.434 9.356 24.945 1.00 17.16 357 PRO A N 1
ATOM 1681 C CA . PRO A 1 225 ? 26.976 9.280 25.079 1.00 15.76 357 PRO A CA 1
ATOM 1682 C C . PRO A 1 225 ? 26.375 10.367 25.970 1.00 14.89 357 PRO A C 1
ATOM 1683 O O . PRO A 1 225 ? 26.980 10.763 26.973 1.00 14.64 357 PRO A O 1
ATOM 1687 N N . LEU A 1 226 ? 25.195 10.841 25.578 1.00 13.28 358 LEU A N 1
ATOM 1688 C CA . LEU A 1 226 ? 24.386 11.769 26.379 1.00 12.79 358 LEU A CA 1
ATOM 1689 C C . LEU A 1 226 ? 23.803 11.083 27.614 1.00 12.25 358 LEU A C 1
ATOM 1690 O O . LEU A 1 226 ? 23.619 11.714 28.658 1.00 12.49 358 LEU A O 1
ATOM 1695 N N . ALA A 1 227 ? 23.492 9.795 27.474 1.00 11.62 359 ALA A N 1
ATOM 1696 C CA . ALA A 1 227 ? 23.014 8.975 28.584 1.00 11.00 359 ALA A CA 1
ATOM 1697 C C . ALA A 1 227 ? 23.518 7.545 28.421 1.00 10.68 359 ALA A C 1
ATOM 1698 O O . ALA A 1 227 ? 23.777 7.085 27.301 1.00 10.32 359 ALA A O 1
ATOM 1700 N N . LEU A 1 228 ? 23.651 6.843 29.538 1.00 10.30 360 LEU A N 1
ATOM 1701 C CA . LEU A 1 228 ? 24.105 5.459 29.505 1.00 10.40 360 LEU A CA 1
ATOM 1702 C C . LEU A 1 228 ? 23.470 4.699 30.659 1.00 10.28 360 LEU A C 1
ATOM 1703 O O . LEU A 1 228 ? 23.745 4.986 31.827 1.00 10.91 360 LEU A O 1
ATOM 1708 N N . GLN A 1 229 ? 22.607 3.742 30.325 1.00 9.58 361 GLN A N 1
ATOM 1709 C CA . GLN A 1 229 ? 22.005 2.878 31.326 1.00 9.46 361 GLN A CA 1
ATOM 1710 C C . GLN A 1 229 ? 22.797 1.583 31.365 1.00 9.31 361 GLN A C 1
ATOM 1711 O O . GLN A 1 229 ? 22.782 0.815 30.404 1.00 9.55 361 GLN A O 1
ATOM 1717 N N . ARG A 1 230 ? 23.486 1.350 32.480 1.00 9.03 362 ARG A N 1
ATOM 1718 C CA . ARG A 1 230 ? 24.221 0.104 32.687 1.00 9.12 362 ARG A CA 1
ATOM 1719 C C . ARG A 1 230 ? 23.283 -1.040 33.069 1.00 9.34 362 ARG A C 1
ATOM 1720 O O . ARG A 1 230 ? 22.243 -0.815 33.701 1.00 8.98 362 ARG A O 1
ATOM 1728 N N . GLU A 1 231 ? 23.642 -2.258 32.646 1.00 9.23 363 GLU A N 1
ATOM 1729 C CA . GLU A 1 231 ? 22.888 -3.476 32.976 1.00 9.59 363 GLU A CA 1
ATOM 1730 C C . GLU A 1 231 ? 21.389 -3.288 32.739 1.00 9.30 363 GLU A C 1
ATOM 1731 O O . GLU A 1 231 ? 20.571 -3.536 33.628 1.00 9.75 363 GLU A O 1
ATOM 1737 N N . ALA A 1 232 ? 21.040 -2.834 31.536 1.00 8.86 364 ALA A N 1
ATOM 1738 C CA . ALA A 1 232 ? 19.677 -2.391 31.242 1.00 8.64 364 ALA A CA 1
ATOM 1739 C C . ALA A 1 232 ? 18.644 -3.512 31.291 1.00 8.54 364 ALA A C 1
ATOM 1740 O O . ALA A 1 232 ? 17.455 -3.254 31.472 1.00 8.12 364 ALA A O 1
ATOM 1742 N N . HIS A 1 233 ? 19.100 -4.753 31.132 1.00 8.84 365 HIS A N 1
ATOM 1743 C CA . HIS A 1 233 ? 18.218 -5.910 31.258 1.00 9.38 365 HIS A CA 1
ATOM 1744 C C . HIS A 1 233 ? 18.595 -6.799 32.433 1.00 10.18 365 HIS A C 1
ATOM 1745 O O . HIS A 1 233 ? 18.243 -7.978 32.478 1.00 10.22 365 HIS A O 1
ATOM 1752 N N . GLY A 1 234 ? 19.304 -6.218 33.396 1.00 11.36 366 GLY A N 1
ATOM 1753 C CA . GLY A 1 234 ? 19.635 -6.929 34.626 1.00 12.80 366 GLY A CA 1
ATOM 1754 C C . GLY A 1 234 ? 20.790 -7.906 34.502 1.00 14.29 366 GLY A C 1
ATOM 1755 O O . GLY A 1 234 ? 21.586 -7.845 33.559 1.00 13.54 366 GLY A O 1
ATOM 1756 N N . LEU A 1 235 ? 20.849 -8.824 35.462 1.00 15.98 367 LEU A N 1
ATOM 1757 C CA . LEU A 1 235 ? 22.015 -9.666 35.700 1.00 18.28 367 LEU A CA 1
ATOM 1758 C C . LEU A 1 235 ? 21.634 -11.120 35.886 1.00 19.57 367 LEU A C 1
ATOM 1759 O O . LEU A 1 235 ? 20.498 -11.432 36.235 1.00 19.45 367 LEU A O 1
ATOM 1764 N N . ARG A 1 236 ? 22.605 -12.003 35.673 1.00 21.49 368 ARG A N 1
ATOM 1765 C CA . ARG A 1 236 ? 22.511 -13.385 36.143 1.00 23.56 368 ARG A CA 1
ATOM 1766 C C . ARG A 1 236 ? 23.878 -13.835 36.644 1.00 24.54 368 ARG A C 1
ATOM 1767 O O . ARG A 1 236 ? 24.910 -13.393 36.135 1.00 24.82 368 ARG A O 1
ATOM 1775 N N . GLY A 1 237 ? 23.885 -14.690 37.662 1.00 25.83 369 GLY A N 1
ATOM 1776 C CA . GLY A 1 237 ? 25.134 -15.237 38.175 1.00 27.46 369 GLY A CA 1
ATOM 1777 C C . GLY A 1 237 ? 25.280 -15.146 39.677 1.00 28.54 369 GLY A C 1
ATOM 1778 O O . GLY A 1 237 ? 24.291 -15.105 40.407 1.00 28.87 369 GLY A O 1
ATOM 1779 N N . GLU A 1 238 ? 26.528 -15.100 40.128 1.00 29.55 370 GLU A N 1
ATOM 1780 C CA . GLU A 1 238 ? 26.845 -15.180 41.548 1.00 30.39 370 GLU A CA 1
ATOM 1781 C C . GLU A 1 238 ? 27.440 -13.874 42.062 1.00 30.37 370 GLU A C 1
ATOM 1782 O O . GLU A 1 238 ? 28.163 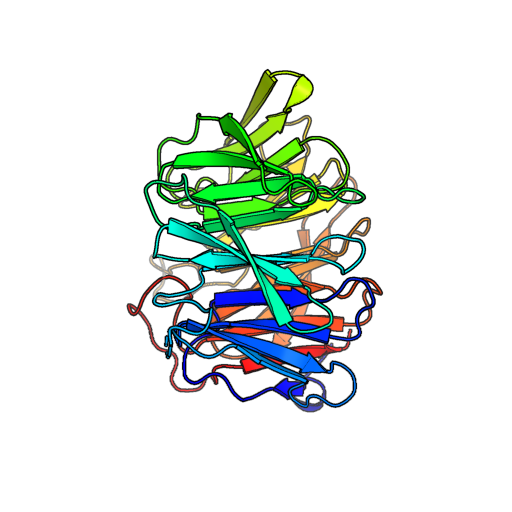-13.201 41.326 1.00 30.55 370 GLU A O 1
ATOM 1788 N N . PRO A 1 239 ? 27.134 -13.511 43.328 1.00 30.36 371 PRO A N 1
ATOM 1789 C CA . PRO A 1 239 ? 27.717 -12.359 44.009 1.00 30.10 371 PRO A CA 1
ATOM 1790 C C . PRO A 1 239 ? 29.146 -12.020 43.579 1.00 29.65 371 PRO A C 1
ATOM 1791 O O . PRO A 1 239 ? 30.041 -12.873 43.649 1.00 29.82 371 PRO A O 1
ATOM 1795 N N . GLY A 1 240 ? 29.340 -10.781 43.127 1.00 28.87 372 GLY A N 1
ATOM 1796 C CA . GLY A 1 240 ? 30.646 -10.290 42.696 1.00 28.20 372 GLY A CA 1
ATOM 1797 C C . GLY A 1 240 ? 31.078 -10.740 41.309 1.00 27.40 372 GLY A C 1
ATOM 1798 O O . GLY A 1 240 ? 32.109 -10.296 40.804 1.00 27.69 372 GLY A O 1
ATOM 1799 N N . LEU A 1 241 ? 30.295 -11.621 40.691 1.00 26.65 373 LEU A N 1
ATOM 1800 C CA . LEU A 1 241 ? 30.640 -12.177 39.381 1.00 25.58 373 LEU A CA 1
ATOM 1801 C C . LEU A 1 241 ? 29.432 -12.301 38.452 1.00 24.83 373 LEU A C 1
ATOM 1802 O O . LEU A 1 241 ? 29.460 -13.077 37.501 1.00 24.92 373 LEU A O 1
ATOM 1807 N N . GLU A 1 242 ? 28.375 -11.539 38.722 1.00 23.56 374 GLU A N 1
ATOM 1808 C CA . GLU A 1 242 ? 27.203 -11.553 37.845 1.00 22.53 374 GLU A CA 1
ATOM 1809 C C . GLU A 1 242 ? 27.577 -11.051 36.455 1.00 21.15 374 GLU A C 1
ATOM 1810 O O . GLU A 1 242 ? 28.401 -10.145 36.314 1.00 21.19 374 GLU A O 1
ATOM 1816 N N . GLN A 1 243 ? 26.984 -11.666 35.435 1.00 19.43 375 GLN A N 1
ATOM 1817 C CA . GLN A 1 243 ? 27.157 -11.218 34.059 1.00 17.99 375 GLN A CA 1
ATOM 1818 C C . GLN A 1 243 ? 25.878 -10.539 33.579 1.00 16.35 375 GLN A C 1
ATOM 1819 O O . GLN A 1 243 ? 24.789 -11.080 33.742 1.00 15.72 375 GLN A O 1
ATOM 1825 N N . PRO A 1 244 ? 26.004 -9.330 33.010 1.00 15.06 376 PRO A N 1
ATOM 1826 C CA . PRO A 1 244 ? 24.819 -8.664 32.476 1.00 13.99 376 PRO A CA 1
ATOM 1827 C C . PRO A 1 244 ? 24.251 -9.333 31.220 1.00 12.75 376 PRO A C 1
ATOM 1828 O O . PRO A 1 244 ? 25.004 -9.867 30.399 1.00 12.28 376 PRO A O 1
ATOM 1832 N N . PHE A 1 245 ? 22.926 -9.304 31.090 1.00 11.93 377 PHE A N 1
ATOM 1833 C CA . PHE A 1 245 ? 22.254 -9.719 29.858 1.00 11.25 377 PHE A CA 1
ATOM 1834 C C . PHE A 1 245 ? 22.657 -8.763 28.749 1.00 11.19 377 PHE A C 1
ATOM 1835 O O . PHE A 1 245 ? 22.543 -7.546 28.903 1.00 11.25 377 PHE A O 1
ATOM 1843 N N . TRP A 1 246 ? 23.134 -9.317 27.640 1.00 10.64 378 TRP A N 1
ATOM 1844 C CA . TRP A 1 246 ? 23.570 -8.499 26.516 1.00 10.69 378 TRP A CA 1
ATOM 1845 C C . TRP A 1 246 ? 22.398 -7.978 25.678 1.00 10.33 378 TRP A C 1
ATOM 1846 O O . TRP A 1 246 ? 21.368 -8.635 25.565 1.00 10.50 378 TRP A O 1
ATOM 1857 N N . ILE A 1 247 ? 22.559 -6.783 25.118 1.00 9.71 379 ILE A N 1
ATOM 1858 C CA . ILE A 1 247 ? 21.489 -6.156 24.346 1.00 9.58 379 ILE A CA 1
ATOM 1859 C C . ILE A 1 247 ? 21.587 -6.608 22.890 1.00 9.50 379 ILE A C 1
ATOM 1860 O O . ILE A 1 247 ? 22.573 -6.326 22.204 1.00 10.12 379 ILE A O 1
ATOM 1865 N N . SER A 1 248 ? 20.562 -7.316 22.429 1.00 9.18 380 SER A N 1
ATOM 1866 C CA . SER A 1 248 ? 20.566 -7.867 21.078 1.00 9.13 380 SER A CA 1
ATOM 1867 C C . SER A 1 248 ? 19.796 -7.016 20.077 1.00 8.58 380 SER A C 1
ATOM 1868 O O . SER A 1 248 ? 20.021 -7.132 18.876 1.00 8.51 380 SER A O 1
ATOM 1871 N N . SER A 1 249 ? 18.869 -6.192 20.568 1.00 7.90 381 SER A N 1
ATOM 1872 C CA . SER A 1 249 ? 18.115 -5.281 19.701 1.00 7.42 381 SER A CA 1
ATOM 1873 C C . SER A 1 249 ? 17.711 -3.998 20.426 1.00 7.01 381 SER A C 1
ATOM 1874 O O . SER A 1 249 ? 17.520 -3.990 21.641 1.00 7.10 381 SER A O 1
ATOM 1877 N N . VAL A 1 250 ? 17.619 -2.920 19.658 1.00 7.03 382 VAL A N 1
ATOM 1878 C CA . VAL A 1 250 ? 17.086 -1.646 20.133 1.00 6.95 382 VAL A CA 1
ATOM 1879 C C . VAL A 1 250 ? 16.204 -1.043 19.046 1.00 7.22 382 VAL A C 1
ATOM 1880 O O . VAL A 1 250 ? 16.375 -1.326 17.859 1.00 7.78 382 VAL A O 1
ATOM 1884 N N . ALA A 1 251 ? 15.252 -0.216 19.460 1.00 7.35 383 ALA A N 1
ATOM 1885 C CA . ALA A 1 251 ? 14.372 0.465 18.526 1.00 7.53 383 ALA A CA 1
ATOM 1886 C C . ALA A 1 251 ? 13.991 1.807 19.125 1.00 8.03 383 ALA A C 1
ATOM 1887 O O . ALA A 1 251 ? 14.052 1.994 20.340 1.00 8.33 383 ALA A O 1
ATOM 1889 N N . ALA A 1 252 ? 13.618 2.745 18.266 1.00 8.15 384 ALA A N 1
ATOM 1890 C CA . ALA A 1 252 ? 13.088 4.024 18.736 1.00 8.93 384 ALA A CA 1
ATOM 1891 C C . ALA A 1 252 ? 11.891 4.410 17.888 1.00 9.28 384 ALA A C 1
ATOM 1892 O O . ALA A 1 252 ? 11.828 4.094 16.699 1.00 9.14 384 ALA A O 1
ATOM 1894 N N . LEU A 1 253 ? 10.931 5.083 18.512 1.00 10.00 385 LEU A N 1
ATOM 1895 C CA . LEU A 1 253 ? 9.784 5.603 17.787 1.00 10.93 385 LEU A CA 1
ATOM 1896 C C . LEU A 1 253 ? 10.157 6.995 17.292 1.00 11.41 385 LEU A C 1
ATOM 1897 O O . LEU A 1 253 ? 10.404 7.896 18.094 1.00 10.95 385 LEU A O 1
ATOM 1902 N N . LEU A 1 254 ? 10.229 7.141 15.968 1.00 12.07 386 LEU A N 1
ATOM 1903 C CA . LEU A 1 254 ? 10.738 8.358 15.328 1.00 12.78 386 LEU A CA 1
ATOM 1904 C C . LEU A 1 254 ? 10.129 9.644 15.892 1.00 12.84 386 LEU A C 1
ATOM 1905 O O . LEU A 1 254 ? 8.906 9.753 16.034 1.00 12.64 386 LEU A O 1
ATOM 1910 N N . ASN A 1 255 ? 11.003 10.594 16.226 1.00 13.20 387 ASN A N 1
ATOM 1911 C CA . ASN A 1 255 ? 10.620 11.937 16.697 1.00 13.54 387 ASN A CA 1
ATOM 1912 C C . ASN A 1 255 ? 9.843 11.979 18.008 1.00 13.86 387 ASN A C 1
ATOM 1913 O O . ASN A 1 255 ? 9.080 12.922 18.266 1.00 14.15 387 ASN A O 1
ATOM 1918 N N . THR A 1 256 ? 10.043 10.954 18.832 1.00 13.76 388 THR A N 1
ATOM 1919 C CA . THR A 1 256 ? 9.474 10.904 20.172 1.00 13.55 388 THR A CA 1
ATOM 1920 C C . THR A 1 256 ? 10.577 10.601 21.186 1.00 13.55 388 THR A C 1
ATOM 1921 O O . THR A 1 256 ? 11.758 10.564 20.840 1.00 13.61 388 THR A O 1
ATOM 1925 N N . ASP A 1 257 ? 10.178 10.370 22.434 1.00 13.35 389 ASP A N 1
ATOM 1926 C CA . ASP A 1 257 ? 11.121 10.006 23.485 1.00 13.25 389 ASP A CA 1
ATOM 1927 C C . ASP A 1 257 ? 11.074 8.523 23.841 1.00 12.51 389 ASP A C 1
ATOM 1928 O O . ASP A 1 257 ? 11.653 8.117 24.839 1.00 12.24 389 ASP A O 1
ATOM 1933 N N . LEU A 1 258 ? 10.394 7.720 23.023 1.00 12.05 390 LEU A N 1
ATOM 1934 C CA . LEU A 1 258 ? 10.183 6.308 23.347 1.00 11.31 390 LEU A CA 1
ATOM 1935 C C . LEU A 1 258 ? 11.187 5.398 22.655 1.00 10.88 390 LEU A C 1
ATOM 1936 O O . LEU A 1 258 ? 11.396 5.476 21.443 1.00 10.89 390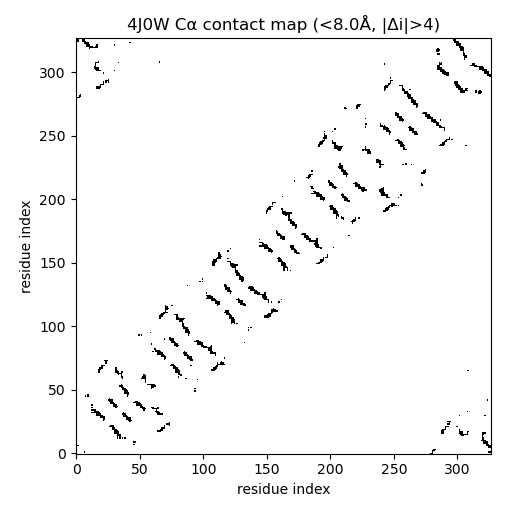 LEU A O 1
ATOM 1941 N N . VAL A 1 259 ? 11.827 4.551 23.447 1.00 10.19 391 VAL A N 1
ATOM 1942 C CA . VAL A 1 259 ? 12.747 3.553 22.909 1.00 10.39 391 VAL A CA 1
ATOM 1943 C C . VAL A 1 259 ? 12.429 2.182 23.482 1.00 9.76 391 VAL A C 1
ATOM 1944 O O . VAL A 1 259 ? 11.885 2.066 24.582 1.00 9.72 391 VAL A O 1
ATOM 1948 N N . ALA A 1 260 ? 12.765 1.139 22.731 1.00 8.88 392 ALA A N 1
ATOM 1949 C CA . ALA A 1 260 ? 12.557 -0.232 23.192 1.00 8.15 392 ALA A CA 1
ATOM 1950 C C . ALA A 1 260 ? 13.882 -0.958 23.163 1.00 7.92 392 ALA A C 1
ATOM 1951 O O . ALA A 1 260 ? 14.714 -0.689 22.296 1.00 7.69 392 ALA A O 1
ATOM 1953 N N . THR A 1 261 ? 14.082 -1.874 24.109 1.00 7.46 393 THR A N 1
ATOM 1954 C CA . THR A 1 261 ? 15.289 -2.697 24.122 1.00 7.50 393 THR A CA 1
ATOM 1955 C C . THR A 1 261 ? 14.967 -4.178 24.291 1.00 7.37 393 THR A C 1
ATOM 1956 O O . THR A 1 261 ? 13.992 -4.543 24.952 1.00 8.13 393 THR A O 1
ATOM 1960 N N . GLY A 1 262 ? 15.809 -5.020 23.697 1.00 6.67 394 GLY A N 1
ATOM 1961 C CA . GLY A 1 262 ? 15.613 -6.468 23.715 1.00 6.75 394 GLY A CA 1
ATOM 1962 C C . GLY A 1 262 ? 16.899 -7.200 24.027 1.00 6.84 394 GLY A C 1
ATOM 1963 O O . GLY A 1 262 ? 17.974 -6.803 23.581 1.00 6.61 394 GLY A O 1
ATOM 1964 N N . SER A 1 263 ? 16.771 -8.285 24.782 1.00 6.72 395 SER A N 1
ATOM 1965 C CA . SER A 1 263 ? 17.891 -9.109 25.181 1.00 6.92 395 SER A CA 1
ATOM 1966 C C . SER A 1 263 ? 17.402 -10.554 25.147 1.00 6.93 395 SER A C 1
ATOM 1967 O O . SER A 1 263 ? 16.703 -10.947 24.210 1.00 6.83 395 SER A O 1
ATOM 1970 N N . HIS A 1 264 ? 17.772 -11.352 26.147 1.00 6.91 396 HIS A N 1
ATOM 1971 C CA . HIS A 1 264 ? 17.147 -12.659 26.350 1.00 7.78 396 HIS A CA 1
ATOM 1972 C C . HIS A 1 264 ? 16.723 -12.833 27.809 1.00 8.11 396 HIS A C 1
ATOM 1973 O O . HIS A 1 264 ? 16.681 -13.960 28.338 1.00 8.63 396 HIS A O 1
ATOM 1980 N N . SER A 1 265 ? 16.391 -11.707 28.441 1.00 8.29 397 SER A N 1
ATOM 1981 C CA . SER A 1 265 ? 16.066 -11.657 29.869 1.00 8.95 397 SER A CA 1
ATOM 1982 C C . SER A 1 265 ? 14.613 -12.027 30.194 1.00 9.33 397 SER A C 1
ATOM 1983 O O . SER A 1 265 ? 14.230 -12.040 31.363 1.00 9.60 397 SER A O 1
ATOM 1986 N N . SER A 1 266 ? 13.829 -12.328 29.158 1.00 9.60 398 SER A N 1
ATOM 1987 C CA . SER A 1 266 ? 12.407 -12.731 29.251 1.00 10.76 398 SER A CA 1
ATOM 1988 C C . SER A 1 266 ? 11.441 -11.545 29.180 1.00 10.69 398 SER A C 1
ATOM 1989 O O . SER A 1 266 ? 10.229 -11.706 29.341 1.00 10.45 398 SER A O 1
ATOM 1992 N N . CYS A 1 267 ? 11.978 -10.360 28.910 1.00 11.14 399 CYS A N 1
ATOM 1993 C CA . CYS A 1 267 ? 11.128 -9.197 28.677 1.00 11.66 399 CYS A CA 1
ATOM 1994 C C . CYS A 1 267 ? 11.724 -8.207 27.693 1.00 10.99 399 CYS A C 1
ATOM 1995 O O . CYS A 1 267 ? 12.942 -8.062 27.591 1.00 11.27 399 CYS A O 1
ATOM 1998 N N . VAL A 1 268 ? 10.838 -7.549 26.959 1.00 10.09 400 VAL A N 1
ATOM 1999 C CA . VAL A 1 268 ? 11.191 -6.382 26.171 1.00 9.79 400 VAL A CA 1
ATOM 2000 C C . VAL A 1 268 ? 10.965 -5.185 27.087 1.00 9.52 400 VAL A C 1
ATOM 2001 O O . VAL A 1 268 ? 9.958 -5.130 27.792 1.00 10.16 400 VAL A O 1
ATOM 2005 N N . ARG A 1 269 ? 11.903 -4.241 27.097 1.00 9.41 401 ARG A N 1
ATOM 2006 C CA . ARG A 1 269 ? 11.765 -3.057 27.945 1.00 9.39 401 ARG A CA 1
ATOM 2007 C C . ARG A 1 269 ? 11.516 -1.781 27.160 1.00 9.64 401 ARG A C 1
ATOM 2008 O O . ARG A 1 269 ? 12.172 -1.510 26.158 1.00 9.62 401 ARG A O 1
ATOM 2016 N N . LEU A 1 270 ? 10.543 -1.008 27.629 1.00 9.54 402 LEU A N 1
ATOM 2017 C CA . LEU A 1 270 ? 10.237 0.295 27.049 1.00 9.87 402 LEU A CA 1
ATOM 2018 C C . LEU A 1 270 ? 10.825 1.348 27.955 1.00 10.10 402 LEU A C 1
ATOM 2019 O O . LEU A 1 270 ? 10.758 1.215 29.180 1.00 10.39 402 LEU A O 1
ATOM 2024 N N . TRP A 1 271 ? 11.412 2.373 27.349 1.00 9.61 403 TRP A N 1
ATOM 2025 C CA . TRP A 1 271 ? 12.095 3.427 28.085 1.00 9.70 403 TRP A CA 1
ATOM 2026 C C . TRP A 1 271 ? 11.631 4.771 27.581 1.00 10.27 403 TRP A C 1
ATOM 2027 O O . TRP A 1 271 ? 11.246 4.913 26.420 1.00 10.42 403 TRP A O 1
ATOM 2038 N N . GLN A 1 272 ? 11.687 5.761 28.463 1.00 10.80 404 GLN A N 1
ATOM 2039 C CA . GLN A 1 272 ? 11.441 7.130 28.069 1.00 12.47 404 GLN A CA 1
ATOM 2040 C C . GLN A 1 272 ? 12.721 7.926 28.214 1.00 12.54 404 GLN A C 1
ATOM 2041 O O . GLN A 1 272 ? 13.403 7.845 29.240 1.00 12.66 404 GLN A O 1
ATOM 2047 N N . CYS A 1 273 ? 13.054 8.678 27.170 1.00 12.90 405 CYS A N 1
ATOM 2048 C CA . CYS A 1 273 ? 14.237 9.515 27.169 1.00 13.55 405 CYS A CA 1
ATOM 2049 C C . CYS A 1 273 ? 13.909 10.813 27.887 1.00 14.04 405 CYS A C 1
ATOM 2050 O O . CYS A 1 273 ? 12.868 11.426 27.634 1.00 14.44 405 CYS A O 1
ATOM 2053 N N . GLY A 1 274 ? 14.800 11.218 28.781 1.00 14.62 406 GLY A N 1
ATOM 2054 C CA . GLY A 1 274 ? 14.649 12.460 29.520 1.00 14.97 406 GLY A CA 1
ATOM 2055 C C . GLY A 1 274 ? 14.945 13.675 28.664 1.00 15.36 406 GLY A C 1
ATOM 2056 O O . GLY A 1 274 ? 15.362 13.558 27.505 1.00 15.66 406 GLY A O 1
ATOM 2057 N N . GLU A 1 275 ? 14.726 14.850 29.245 1.00 15.41 407 GLU A N 1
ATOM 2058 C CA . GLU A 1 275 ? 15.034 16.118 28.588 1.00 15.75 407 GLU A CA 1
ATOM 2059 C C . GLU A 1 275 ? 16.460 16.121 28.040 1.00 15.25 407 GLU A C 1
ATOM 2060 O O . GLU A 1 275 ? 17.410 15.754 28.745 1.00 15.18 407 GLU A O 1
ATOM 2066 N N . GLY A 1 276 ? 16.592 16.522 26.776 1.00 14.82 408 GLY A N 1
ATOM 2067 C CA . GLY A 1 276 ? 17.880 16.582 26.096 1.00 14.55 408 GLY A CA 1
ATOM 2068 C C . GLY A 1 276 ? 18.528 15.224 25.872 1.00 14.07 408 GLY A C 1
ATOM 2069 O O . GLY A 1 276 ? 19.708 15.151 25.544 1.00 14.46 408 GLY A O 1
ATOM 2070 N N . PHE A 1 277 ? 17.747 14.156 26.048 1.00 13.86 409 PHE A N 1
ATOM 2071 C CA . PHE A 1 277 ? 18.233 12.770 25.973 1.00 13.56 409 PHE A CA 1
ATOM 2072 C C . PHE A 1 277 ? 19.339 12.476 26.983 1.00 13.45 409 PHE A C 1
ATOM 2073 O O . PHE A 1 277 ? 20.219 11.655 26.727 1.00 13.21 409 PHE A O 1
ATOM 2081 N N . ARG A 1 278 ? 19.269 13.141 28.138 1.00 13.58 410 ARG A N 1
ATOM 2082 C CA . ARG A 1 278 ? 20.289 13.011 29.181 1.00 13.73 410 ARG A CA 1
ATOM 2083 C C . ARG A 1 278 ? 19.952 11.991 30.267 1.00 13.81 410 ARG A C 1
ATOM 2084 O O . ARG A 1 278 ? 20.678 11.888 31.254 1.00 14.09 410 ARG A O 1
ATOM 2092 N N . GLN A 1 279 ? 18.862 11.245 30.093 1.00 13.60 411 GLN A N 1
ATOM 2093 C CA . GLN A 1 279 ? 18.526 10.160 31.021 1.00 13.94 411 GLN A CA 1
ATOM 2094 C C . GLN A 1 279 ? 17.583 9.169 30.349 1.00 14.02 411 GLN A C 1
ATOM 2095 O O . GLN A 1 279 ? 16.780 9.549 29.491 1.00 14.31 411 GLN A O 1
ATOM 2101 N N . LEU A 1 280 ? 17.723 7.899 30.720 1.00 14.19 412 LEU A N 1
ATOM 2102 C CA . LEU A 1 280 ? 16.817 6.845 30.282 1.00 14.51 412 LEU A CA 1
ATOM 2103 C C . LEU A 1 280 ? 16.052 6.324 31.477 1.00 14.41 412 LEU A C 1
ATOM 2104 O O . LEU A 1 280 ? 16.653 5.864 32.446 1.00 15.30 412 LEU A O 1
ATOM 2109 N N . ASP A 1 281 ? 14.728 6.381 31.399 1.00 14.11 413 ASP A N 1
ATOM 2110 C CA . ASP A 1 281 ? 13.883 5.936 32.497 1.00 13.49 413 ASP A CA 1
ATOM 2111 C C . ASP A 1 281 ? 12.999 4.780 32.062 1.00 12.80 413 ASP A C 1
ATOM 2112 O O . ASP A 1 281 ? 12.310 4.870 31.049 1.00 12.36 413 ASP A O 1
ATOM 2117 N N . LEU A 1 282 ? 13.028 3.698 32.830 1.00 12.27 414 LEU A N 1
ATOM 2118 C CA . LEU A 1 282 ? 12.210 2.524 32.526 1.00 12.58 414 LEU A CA 1
ATOM 2119 C C . LEU A 1 282 ? 10.717 2.829 32.637 1.00 13.57 414 LEU A C 1
ATOM 2120 O O . LEU A 1 282 ? 10.270 3.400 33.638 1.00 13.45 414 LEU A O 1
ATOM 2125 N N . LEU A 1 283 ? 9.964 2.468 31.596 1.00 13.99 415 LEU A N 1
ATOM 2126 C CA . LEU A 1 283 ? 8.513 2.647 31.569 1.00 15.30 415 LEU A CA 1
ATOM 2127 C C . LEU A 1 283 ? 7.792 1.364 31.948 1.00 15.69 415 LEU A C 1
ATOM 2128 O O . LEU A 1 283 ? 6.864 1.391 32.753 1.00 15.95 415 LEU A O 1
ATOM 2133 N N . CYS A 1 284 ? 8.206 0.245 31.350 1.00 15.99 416 CYS A N 1
ATOM 2134 C CA . CYS A 1 284 ? 7.597 -1.049 31.651 1.00 16.35 416 CYS A CA 1
ATOM 2135 C C . CYS A 1 284 ? 8.339 -2.232 31.045 1.00 15.22 416 CYS A C 1
ATOM 2136 O O . CYS A 1 284 ? 9.084 -2.091 30.067 1.00 15.11 416 CYS A O 1
ATOM 2139 N N . ASP A 1 285 ? 8.110 -3.393 31.651 1.00 14.44 417 ASP A N 1
ATOM 2140 C CA . ASP A 1 285 ? 8.595 -4.673 31.154 1.00 13.62 417 ASP A CA 1
ATOM 2141 C C . ASP A 1 285 ? 7.455 -5.379 30.451 1.00 13.19 417 ASP A C 1
ATOM 2142 O O . ASP A 1 285 ? 6.375 -5.550 31.021 1.00 13.42 417 ASP A O 1
ATOM 2147 N N . ILE A 1 286 ? 7.698 -5.779 29.209 1.00 11.77 418 ILE A N 1
ATOM 2148 C CA . ILE A 1 286 ? 6.728 -6.546 28.436 1.00 10.91 418 ILE A CA 1
ATOM 2149 C C . ILE A 1 286 ? 7.213 -7.990 28.399 1.00 10.35 418 ILE A C 1
ATOM 2150 O O . ILE A 1 286 ? 8.293 -8.258 27.869 1.00 9.60 418 ILE A O 1
ATOM 2155 N N . PRO A 1 287 ? 6.429 -8.924 28.967 1.00 10.11 419 PRO A N 1
ATOM 2156 C CA . PRO A 1 287 ? 6.869 -10.322 29.054 1.00 9.67 419 PRO A CA 1
ATOM 2157 C C . PRO A 1 287 ? 7.001 -10.967 27.674 1.00 9.37 419 PRO A C 1
ATOM 2158 O O . PRO A 1 287 ? 6.061 -10.931 26.878 1.00 9.45 419 PRO A O 1
ATOM 2162 N N . LEU A 1 288 ? 8.180 -11.512 27.389 1.00 8.92 420 LEU A N 1
ATOM 2163 C CA . LEU A 1 288 ? 8.432 -12.184 26.114 1.00 9.00 420 LEU A CA 1
ATOM 2164 C C . LEU A 1 288 ? 9.727 -12.986 26.183 1.00 9.11 420 LEU A C 1
ATOM 2165 O O . LEU A 1 288 ? 10.812 -12.412 26.263 1.00 9.35 420 LEU A O 1
ATOM 2170 N N . VAL A 1 289 ? 9.583 -14.310 26.142 1.00 9.26 421 VAL A N 1
ATOM 2171 C CA . VAL A 1 289 ? 10.689 -15.258 26.315 1.00 9.17 421 VAL A CA 1
ATOM 2172 C C . VAL A 1 289 ? 11.456 -15.497 25.017 1.00 8.55 421 VAL A C 1
ATOM 2173 O O . VAL A 1 289 ? 10.855 -15.660 23.951 1.00 8.77 421 VAL A O 1
ATOM 2177 N N . GLY A 1 290 ? 12.784 -15.542 25.132 1.00 7.87 422 GLY A N 1
ATOM 2178 C CA . GLY A 1 290 ? 13.664 -15.878 24.008 1.00 7.39 422 GLY A CA 1
ATOM 2179 C C . GLY A 1 290 ? 14.642 -14.771 23.687 1.00 6.93 422 GLY A C 1
ATOM 2180 O O . GLY A 1 290 ? 14.709 -13.763 24.401 1.00 7.08 422 GLY A O 1
ATOM 2181 N N . PHE A 1 291 ? 15.409 -14.966 22.618 1.00 6.92 423 PHE A N 1
ATOM 2182 C CA . PHE A 1 291 ? 16.284 -13.917 22.117 1.00 6.86 423 PHE A CA 1
ATOM 2183 C C . PHE A 1 291 ? 15.483 -12.917 21.306 1.00 6.71 423 PHE A C 1
ATOM 2184 O O . PHE A 1 291 ? 14.848 -13.279 20.308 1.00 6.76 423 PHE A O 1
ATOM 2192 N N . ILE A 1 292 ? 15.497 -11.665 21.757 1.00 6.57 424 ILE A N 1
ATOM 2193 C CA . ILE A 1 292 ? 14.803 -10.594 21.041 1.00 6.50 424 ILE A CA 1
ATOM 2194 C C . ILE A 1 292 ? 15.781 -10.063 20.003 1.00 6.49 424 ILE A C 1
ATOM 2195 O O . ILE A 1 292 ? 16.584 -9.152 20.253 1.00 6.77 424 ILE A O 1
ATOM 2200 N N . ASN A 1 293 ? 15.716 -10.684 18.835 1.00 6.16 425 ASN A N 1
ATOM 2201 C CA . ASN A 1 293 ? 16.700 -10.475 17.784 1.00 6.08 425 ASN A CA 1
ATOM 2202 C C . ASN A 1 293 ? 16.435 -9.227 16.958 1.00 6.31 425 ASN A C 1
ATOM 2203 O O . ASN A 1 293 ? 17.338 -8.693 16.312 1.00 6.97 425 ASN A O 1
ATOM 2208 N N . SER A 1 294 ? 15.188 -8.759 16.974 1.00 6.38 426 SER A N 1
ATOM 2209 C CA . SER A 1 294 ? 14.822 -7.578 16.210 1.00 6.25 426 SER A CA 1
ATOM 2210 C C . SER A 1 294 ? 13.661 -6.852 16.875 1.00 6.15 426 SER A C 1
ATOM 2211 O O . SER A 1 294 ? 12.759 -7.497 17.414 1.00 6.23 426 SER A O 1
ATOM 2214 N N . LEU A 1 295 ? 13.712 -5.520 16.850 1.00 5.86 427 LEU A N 1
ATOM 2215 C CA . LEU A 1 295 ? 12.623 -4.673 17.341 1.00 6.53 427 LEU A CA 1
ATOM 2216 C C . LEU A 1 295 ? 12.359 -3.532 16.377 1.00 6.55 427 LEU A C 1
ATOM 2217 O O . LEU A 1 295 ? 13.290 -2.840 15.950 1.00 6.97 427 LEU A O 1
ATOM 2222 N N . LYS A 1 296 ? 11.086 -3.329 16.045 1.00 7.16 428 LYS A N 1
ATOM 2223 C CA . LYS A 1 296 ? 10.672 -2.202 15.204 1.00 7.63 428 LYS A CA 1
ATOM 2224 C C . LYS A 1 296 ? 9.323 -1.655 15.652 1.00 8.27 428 LYS A C 1
ATOM 2225 O O . LYS A 1 296 ? 8.376 -2.420 15.884 1.00 8.61 428 LYS A O 1
ATOM 2231 N N . PHE A 1 297 ? 9.246 -0.330 15.769 1.00 8.44 429 PHE A N 1
ATOM 2232 C CA . PHE A 1 297 ? 7.970 0.349 16.020 1.00 8.91 429 PHE A CA 1
ATOM 2233 C C . PHE A 1 297 ? 7.176 0.541 14.733 1.00 9.21 429 PHE A C 1
ATOM 2234 O O . PHE A 1 297 ? 7.747 0.764 13.669 1.00 9.14 429 PHE A O 1
ATOM 2242 N N . SER A 1 298 ? 5.854 0.485 14.840 1.00 9.94 430 SER A N 1
ATOM 2243 C CA . SER A 1 298 ? 4.986 0.904 13.739 1.00 11.05 430 SER A CA 1
ATOM 2244 C C . SER A 1 298 ? 5.168 2.401 13.487 1.00 11.98 430 SER A C 1
ATOM 2245 O O . SER A 1 298 ? 5.646 3.126 14.363 1.00 12.24 430 SER A O 1
ATOM 2248 N N . SER A 1 299 ? 4.789 2.854 12.295 1.00 12.89 431 SER A N 1
ATOM 2249 C CA . SER A 1 299 ? 4.834 4.278 11.965 1.00 13.77 431 SER A CA 1
ATOM 2250 C C . SER A 1 299 ? 3.908 5.082 12.875 1.00 14.18 431 SER A C 1
ATOM 2251 O O . SER A 1 299 ? 4.240 6.197 13.282 1.00 14.90 431 SER A O 1
ATOM 2254 N N . SER A 1 300 ? 2.757 4.4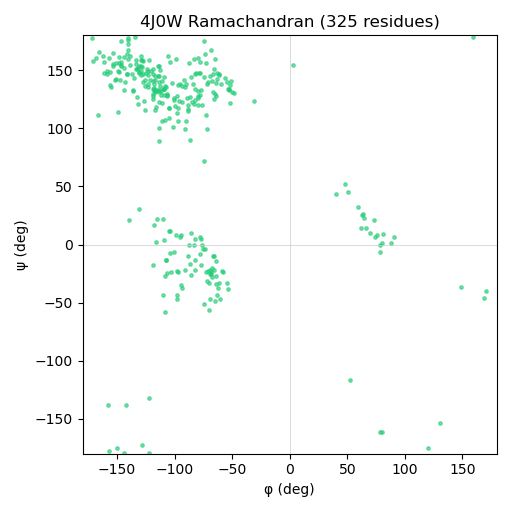96 13.187 1.00 14.42 432 SER A N 1
ATOM 2255 C CA . SER A 1 300 ? 1.741 5.115 14.030 1.00 14.89 432 SER A CA 1
ATOM 2256 C C . SER A 1 300 ? 2.140 5.168 15.497 1.00 14.74 432 SER A C 1
ATOM 2257 O O . SER A 1 300 ? 1.631 5.996 16.249 1.00 15.06 432 SER A O 1
ATOM 2260 N N . GLY A 1 301 ? 3.037 4.274 15.899 1.00 14.34 433 GLY A N 1
ATOM 2261 C CA . GLY A 1 301 ? 3.381 4.101 17.310 1.00 14.31 433 GLY A CA 1
ATOM 2262 C C . GLY A 1 301 ? 2.358 3.261 18.060 1.00 14.18 433 GLY A C 1
ATOM 2263 O O . GLY A 1 301 ? 2.493 3.050 19.264 1.00 14.74 433 GLY A O 1
ATOM 2264 N N . ASP A 1 302 ? 1.338 2.780 17.346 1.00 14.08 434 ASP A N 1
ATOM 2265 C CA . ASP A 1 302 ? 0.289 1.940 17.939 1.00 13.90 434 ASP A CA 1
ATOM 2266 C C . ASP A 1 302 ? 0.792 0.562 18.362 1.00 13.07 434 ASP A C 1
ATOM 2267 O O . ASP A 1 302 ? 0.211 -0.071 19.244 1.00 13.12 434 ASP A O 1
ATOM 2272 N N . PHE A 1 303 ? 1.859 0.085 17.722 1.00 11.73 435 PHE A N 1
ATOM 2273 C CA . PHE A 1 303 ? 2.386 -1.226 18.052 1.00 10.43 435 PHE A CA 1
ATOM 2274 C C . PHE A 1 303 ? 3.893 -1.339 17.866 1.00 9.82 435 PHE A C 1
ATOM 2275 O O . PHE A 1 303 ? 4.512 -0.519 17.185 1.00 9.77 435 PHE A O 1
ATOM 2283 N N . LEU A 1 304 ? 4.451 -2.355 18.513 1.00 9.12 436 LEU A N 1
ATOM 2284 C CA . LEU A 1 304 ? 5.866 -2.695 18.434 1.00 8.63 436 LEU A CA 1
ATOM 2285 C C . LEU A 1 304 ? 5.979 -4.143 17.967 1.00 8.27 436 LEU A C 1
ATOM 2286 O O . LEU A 1 304 ? 5.198 -4.995 18.399 1.00 8.32 436 LEU A O 1
ATOM 2291 N N . VAL A 1 305 ? 6.924 -4.417 17.066 1.00 7.57 437 VAL A N 1
ATOM 2292 C CA . VAL A 1 305 ? 7.108 -5.772 16.554 1.00 7.40 437 VAL A CA 1
ATOM 2293 C C . VAL A 1 305 ? 8.436 -6.336 17.044 1.00 7.40 437 VAL A C 1
ATOM 2294 O O . VAL A 1 305 ? 9.475 -5.700 16.893 1.00 7.13 437 VAL A O 1
ATOM 2298 N N . ALA A 1 306 ? 8.391 -7.528 17.631 1.00 6.36 438 ALA A N 1
ATOM 2299 C CA . ALA A 1 306 ? 9.599 -8.189 18.098 1.00 6.81 438 ALA A CA 1
ATOM 2300 C C . ALA A 1 306 ? 9.837 -9.450 17.277 1.00 6.82 438 ALA A C 1
ATOM 2301 O O . ALA A 1 306 ? 8.914 -10.233 17.040 1.00 7.29 438 ALA A O 1
ATOM 2303 N N . GLY A 1 307 ? 11.071 -9.629 16.819 1.00 6.23 439 GLY A N 1
ATOM 2304 C CA . GLY A 1 307 ? 11.465 -10.869 16.156 1.00 6.75 439 GLY A CA 1
ATOM 2305 C C . GLY A 1 307 ? 12.190 -11.717 17.173 1.00 7.16 439 GLY A C 1
ATOM 2306 O O . GLY A 1 307 ? 13.218 -11.295 17.709 1.00 7.69 439 GLY A O 1
ATOM 2307 N N . VAL A 1 308 ? 11.649 -12.899 17.448 1.00 6.67 440 VAL A N 1
ATOM 2308 C CA . VAL A 1 308 ? 12.130 -13.743 18.543 1.00 7.09 440 VAL A CA 1
ATOM 2309 C C . VAL A 1 308 ? 12.766 -15.026 18.011 1.00 7.28 440 VAL A C 1
ATOM 2310 O O . VAL A 1 308 ? 12.267 -15.632 17.064 1.00 7.35 440 VAL A O 1
ATOM 2314 N N . GLY A 1 309 ? 13.870 -15.434 18.626 1.00 7.33 441 GLY A N 1
ATOM 2315 C CA . GLY A 1 309 ? 14.516 -16.693 18.265 1.00 7.73 441 GLY A CA 1
ATOM 2316 C C . GLY A 1 309 ? 14.764 -17.551 19.489 1.00 7.84 441 GLY A C 1
ATOM 2317 O O . GLY A 1 309 ? 14.899 -17.041 20.599 1.00 8.02 441 GLY A O 1
ATOM 2318 N N . GLN A 1 310 ? 14.811 -18.867 19.299 1.00 8.09 442 GLN A N 1
ATOM 2319 C CA . GLN A 1 310 ? 15.336 -19.743 20.347 1.00 8.76 442 GLN A CA 1
ATOM 2320 C C . GLN A 1 310 ? 16.844 -19.516 20.522 1.00 8.86 442 GLN A C 1
ATOM 2321 O O . GLN A 1 310 ? 17.409 -19.785 21.590 1.00 9.10 442 GLN A O 1
ATOM 2327 N N . GLU A 1 311 ? 17.473 -19.004 19.467 1.00 8.79 443 GLU A N 1
ATOM 2328 C CA . GLU A 1 311 ? 18.903 -18.701 19.456 1.00 8.69 443 GLU A CA 1
ATOM 2329 C C . GLU A 1 311 ? 19.142 -17.232 19.147 1.00 8.74 443 GLU A C 1
ATOM 2330 O O . GLU A 1 311 ? 18.274 -16.552 18.574 1.00 7.90 443 GLU A O 1
ATOM 2336 N N . HIS A 1 312 ? 20.325 -16.752 19.528 1.00 8.15 444 HIS A N 1
ATOM 2337 C CA . HIS A 1 312 ? 20.792 -15.429 19.137 1.00 8.28 444 HIS A CA 1
ATOM 2338 C C . HIS A 1 312 ? 20.907 -15.357 17.617 1.00 7.86 444 HIS A C 1
ATOM 2339 O O . HIS A 1 312 ? 21.255 -16.346 16.978 1.00 8.30 444 HIS A O 1
ATOM 2346 N N . ARG A 1 313 ? 20.627 -14.187 17.046 1.00 8.19 445 ARG A N 1
ATOM 2347 C CA . ARG A 1 313 ? 20.605 -14.037 15.587 1.00 8.31 445 ARG A CA 1
ATOM 2348 C C . ARG A 1 313 ? 21.923 -14.393 14.878 1.00 8.11 445 ARG A C 1
ATOM 2349 O O . ARG A 1 313 ? 21.910 -14.728 13.694 1.00 8.41 445 ARG A O 1
ATOM 2357 N N . LEU A 1 314 ? 23.045 -14.338 15.604 1.00 8.45 446 LEU A N 1
ATOM 2358 C CA . LEU A 1 314 ? 24.372 -14.492 14.989 1.00 8.58 446 LEU A CA 1
ATOM 2359 C C . LEU A 1 314 ? 25.059 -15.842 15.209 1.00 8.91 446 LEU A C 1
ATOM 2360 O O . LEU A 1 314 ? 26.111 -16.095 14.618 1.00 9.33 446 LEU A O 1
ATOM 2365 N N . GLY A 1 315 ? 24.482 -16.702 16.043 1.00 9.00 447 GLY A N 1
ATOM 2366 C CA . GLY A 1 315 ? 25.141 -17.979 16.344 1.00 8.96 447 GLY A CA 1
ATOM 2367 C C . GLY A 1 315 ? 24.329 -18.978 17.136 1.00 9.31 447 GLY A C 1
ATOM 2368 O O . GLY A 1 315 ? 23.197 -18.700 17.543 1.00 8.62 447 GLY A O 1
ATOM 2369 N N . ARG A 1 316 ? 24.936 -20.142 17.353 1.00 9.53 448 ARG A N 1
ATOM 2370 C CA . ARG A 1 316 ? 24.260 -21.295 17.943 1.00 10.27 448 ARG A CA 1
ATOM 2371 C C . ARG A 1 316 ? 24.662 -21.544 19.401 1.00 10.33 448 ARG A C 1
ATOM 2372 O O . ARG A 1 316 ? 24.307 -22.574 19.976 1.00 10.69 448 ARG A O 1
ATOM 2380 N N . TRP A 1 317 ? 25.363 -20.584 20.001 1.00 10.70 449 TRP A N 1
ATOM 2381 C CA . TRP A 1 317 ? 25.991 -20.759 21.324 1.00 11.14 449 TRP A CA 1
ATOM 2382 C C . TRP A 1 317 ? 24.997 -21.054 22.432 1.00 11.60 449 TRP A C 1
ATOM 2383 O O . TRP A 1 317 ? 25.308 -21.780 23.380 1.00 11.97 449 TRP A O 1
ATOM 2394 N N . TRP A 1 318 ? 23.808 -20.474 22.308 1.00 12.17 450 TRP A N 1
ATOM 2395 C CA . TRP A 1 318 ? 22.778 -20.568 23.330 1.00 12.77 450 TRP A CA 1
ATOM 2396 C C . TRP A 1 318 ? 21.446 -20.969 22.714 1.00 13.14 450 TRP A C 1
ATOM 2397 O O . TRP A 1 318 ? 21.148 -20.613 21.570 1.00 12.43 450 TRP A O 1
ATOM 2408 N N . ARG A 1 319 ? 20.650 -21.709 23.479 1.00 13.69 451 ARG A N 1
ATOM 2409 C CA . ARG A 1 319 ? 19.308 -22.072 23.054 1.00 14.35 451 ARG A CA 1
ATOM 2410 C C . ARG A 1 319 ? 18.325 -21.897 24.207 1.00 14.18 451 ARG A C 1
ATOM 2411 O O . ARG A 1 319 ? 18.597 -22.303 25.343 1.00 14.55 451 ARG A O 1
ATOM 2419 N N . ILE A 1 320 ? 17.198 -21.254 23.920 1.00 13.36 452 ILE A N 1
ATOM 2420 C CA . ILE A 1 320 ? 16.118 -21.135 24.891 1.00 13.13 452 ILE A CA 1
ATOM 2421 C C . ILE A 1 320 ? 14.934 -21.942 24.361 1.00 13.33 452 ILE A C 1
ATOM 2422 O O . ILE A 1 320 ? 14.206 -21.489 23.474 1.00 12.98 452 ILE A O 1
ATOM 2427 N N . LYS A 1 321 ? 14.766 -23.153 24.891 1.00 13.69 453 LYS A N 1
ATOM 2428 C CA . LYS A 1 321 ? 13.799 -24.097 24.327 1.00 14.55 453 LYS A CA 1
ATOM 2429 C C . LYS A 1 321 ? 12.354 -23.657 24.556 1.00 14.56 453 LYS A C 1
ATOM 2430 O O . LYS A 1 321 ? 11.449 -24.074 23.830 1.00 14.90 453 LYS A O 1
ATOM 2436 N N . GLU A 1 322 ? 12.159 -22.801 25.557 1.00 14.75 454 GLU A N 1
ATOM 2437 C CA . GLU A 1 322 ? 10.837 -22.301 25.939 1.00 14.68 454 GLU A CA 1
ATOM 2438 C C . GLU A 1 322 ? 10.340 -21.213 24.984 1.00 14.05 454 GLU A C 1
ATOM 2439 O O . GLU A 1 322 ? 9.148 -20.897 24.958 1.00 14.13 454 GLU A O 1
ATOM 2445 N N . ALA A 1 323 ? 11.261 -20.634 24.217 1.00 13.01 455 ALA A N 1
ATOM 2446 C CA . ALA A 1 323 ? 10.921 -19.609 23.239 1.00 12.61 455 ALA A CA 1
ATOM 2447 C C . ALA A 1 323 ? 10.369 -20.235 21.968 1.00 12.28 455 ALA A C 1
ATOM 2448 O O . ALA A 1 323 ? 10.575 -21.419 21.707 1.00 12.24 455 ALA A O 1
ATOM 2450 N N . ARG A 1 324 ? 9.660 -19.432 21.184 1.00 12.02 456 ARG A N 1
ATOM 2451 C CA . ARG A 1 324 ? 9.230 -19.856 19.861 1.00 12.39 456 ARG A CA 1
ATOM 2452 C C . ARG A 1 324 ? 9.774 -18.897 18.814 1.00 11.54 456 ARG A C 1
ATOM 2453 O O . ARG A 1 324 ? 9.839 -17.689 19.047 1.00 11.89 456 ARG A O 1
ATOM 2461 N N . ASN A 1 325 ? 10.187 -19.445 17.672 1.00 10.74 457 ASN A N 1
ATOM 2462 C CA . ASN A 1 325 ? 10.678 -18.632 16.566 1.00 9.72 457 ASN A CA 1
ATOM 2463 C C . ASN A 1 325 ? 9.509 -17.911 15.928 1.00 9.72 457 ASN A C 1
ATOM 2464 O O . ASN A 1 325 ? 8.767 -18.477 15.127 1.00 10.14 457 ASN A O 1
ATOM 2469 N N . SER A 1 326 ? 9.349 -16.652 16.294 1.00 8.79 458 SER A N 1
ATOM 2470 C CA . SER A 1 326 ? 8.088 -15.984 16.054 1.00 8.95 458 SER A CA 1
ATOM 2471 C C . SER A 1 326 ? 8.255 -14.509 15.757 1.00 8.52 458 SER A C 1
ATOM 2472 O O . SER A 1 326 ? 9.264 -13.888 16.112 1.00 8.98 458 SER A O 1
ATOM 2475 N N . VAL A 1 327 ? 7.250 -13.960 15.086 1.00 8.42 459 VAL A N 1
ATOM 2476 C CA . VAL A 1 327 ? 7.114 -12.533 14.900 1.00 8.00 459 VAL A CA 1
ATOM 2477 C C . VAL A 1 327 ? 6.000 -12.100 15.850 1.00 8.14 459 VAL A C 1
ATOM 2478 O O . VAL A 1 327 ? 4.860 -12.549 15.726 1.00 8.28 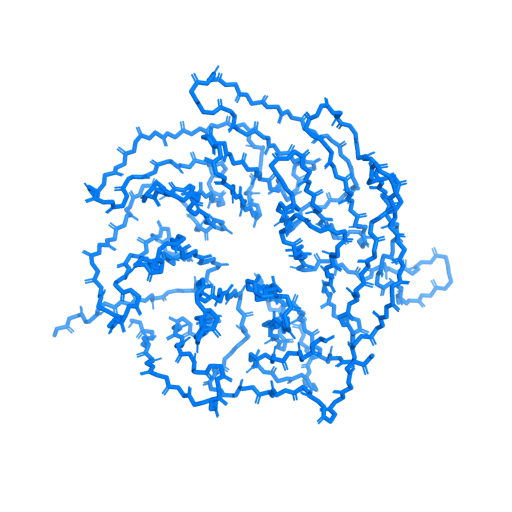459 VAL A O 1
ATOM 2482 N N . CYS A 1 328 ? 6.336 -11.251 16.815 1.00 7.57 460 CYS A N 1
ATOM 2483 C CA . CYS A 1 328 ? 5.380 -10.915 17.869 1.00 8.07 460 CYS A CA 1
ATOM 2484 C C . CYS A 1 328 ? 4.901 -9.475 17.770 1.00 8.26 460 CYS A C 1
ATOM 2485 O O . CYS A 1 328 ? 5.709 -8.540 17.777 1.00 8.34 460 CYS A O 1
ATOM 2488 N N . ILE A 1 329 ? 3.586 -9.305 17.642 1.00 8.45 461 ILE A N 1
ATOM 2489 C CA . ILE A 1 329 ? 2.996 -7.973 17.534 1.00 8.55 461 ILE A CA 1
ATOM 2490 C C . ILE A 1 329 ? 2.520 -7.552 18.921 1.00 8.81 461 ILE A C 1
ATOM 2491 O O . ILE A 1 329 ? 1.648 -8.199 19.508 1.00 8.61 461 ILE A O 1
ATOM 2496 N N . ILE A 1 330 ? 3.119 -6.477 19.428 1.00 8.67 462 ILE A N 1
ATOM 2497 C CA . ILE A 1 330 ? 2.860 -5.968 20.771 1.00 9.19 462 ILE A CA 1
ATOM 2498 C C . ILE A 1 330 ? 2.060 -4.664 20.685 1.00 9.72 462 ILE A C 1
ATOM 2499 O O . ILE A 1 330 ? 2.610 -3.623 20.307 1.00 9.73 462 ILE A O 1
ATOM 2504 N N . PRO A 1 331 ? 0.759 -4.703 21.041 1.00 10.58 463 PRO A N 1
ATOM 2505 C CA . PRO A 1 331 ? -0.017 -3.461 20.976 1.00 11.47 463 PRO A CA 1
ATOM 2506 C C . PRO A 1 331 ? 0.393 -2.503 22.094 1.00 11.89 463 PRO A C 1
ATOM 2507 O O . PRO A 1 331 ? 0.602 -2.934 23.232 1.00 12.01 463 PRO A O 1
ATOM 2511 N N . LEU A 1 332 ? 0.515 -1.217 21.768 1.00 12.85 464 LEU A N 1
ATOM 2512 C CA . LEU A 1 332 ? 0.993 -0.224 22.730 1.00 13.87 464 LEU A CA 1
ATOM 2513 C C . LEU A 1 332 ? -0.097 0.720 23.209 1.00 14.81 464 LEU A C 1
ATOM 2514 O O . LEU A 1 332 ? 0.156 1.514 24.120 1.00 15.93 464 LEU A O 1
#

Organism: Homo sapiens (NCBI:txid9606)

Nearest PDB structures (foldseek):
  4j0w-assembly1_A  TM=1.003E+00  e=9.621E-68  Homo sapiens
  4jxm-assembly1_A  TM=1.001E+00  e=4.875E-64  Homo sapiens
  7mq8-assembly1_SG  TM=9.922E-01  e=4.081E-60  Homo sapiens
  6rxz-assembly1_CG  TM=9.240E-01  e=6.152E-32  Thermochaetoides thermophila
  8wxq-assembly1_A  TM=8.659E-01  e=6.965E-19  Homo sapiens

Solvent-accessible surface area: 13803 Å² total; per-residue (Å²): 96,15,100,78,106,67,16,95,74,16,129,33,13,123,87,3,0,1,14,1,6,16,13,43,108,24,63,2,0,0,0,0,0,13,10,10,6,1,3,25,2,15,15,150,39,15,169,94,98,76,67,8,85,158,72,125,200,102,65,16,2,79,26,43,0,1,10,9,6,27,0,43,92,23,80,22,0,0,0,0,1,86,30,91,50,1,6,0,2,41,4,146,53,10,107,49,73,83,45,7,96,38,8,204,63,4,0,6,4,12,8,12,55,119,68,44,48,34,0,0,0,0,0,47,34,123,2,0,20,2,3,44,3,60,128,59,39,118,80,60,32,37,132,29,10,133,28,33,1,20,16,14,24,8,22,48,107,59,23,2,2,0,0,0,5,191,29,21,3,0,20,0,6,60,12,76,116,166,52,64,64,34,2,139,10,2,133,41,20,0,40,11,13,34,13,0,26,49,90,36,0,0,0,0,0,63,52,0,2,0,0,0,0,4,22,118,83,130,147,26,40,10,53,61,163,81,2,7,26,80,160,58,122,114,77,150,70,112,30,19,36,1,8,5,8,0,4,28,62,107,52,57,29,0,0,0,0,0,20,24,57,18,0,48,12,7,74,9,26,143,40,30,145,109,12,66,79,88,33,66,0,52,22,68,1,1,1,5,9,4,55,21,2,79,68,14,98,21,0,0,0,0,2,0,28,34,19,25,65,12,196,160,99,153,33,141,116,2,116,18,3,0,1,4,0,60,80